Protein AF-0000000083118035 (afdb_homodimer)

Sequence (194 aa):
MGVFTCRIPGNYYFDFDVELRHCKVKVWLMTNQSQVLEKDLIAKKEYVNISGAVIMLLKKGDKVWLEAEVETEEPKQAEVIICFSGFLNSSLKLSLMMGVFTCRIPGNYYFDFDVELRHCKVKVWLMTNQSQVLEKDLIAKKEYVNISGAVIMLLKKGDKVWLEAEVETEEPKQAEVIICFSGFLNSSLKLSLM

Foldseek 3Di:
DPKDFDADWAKKKKKKKKKKAQKKKWKFKDKDPDTPDIDIDGHYHDIDMDMDMDIDTDDGGIIIDMDMDIGHPCVVRIDMDMDMDMDHPVVPPPPPD/DPKDFDADWAKKKKKKKKKKAQKKKWKFKDKDPDTPDIDIDGHYHDIDMDMDMDIDTDDHGIIIDMDMDIGHPCVVRIDMDMDMDMDHPVVPPPPPD

Structure (mmCIF, N/CA/C/O backbone):
data_AF-0000000083118035-model_v1
#
loop_
_entity.id
_entity.type
_entity.pdbx_description
1 polymer 'C1q domain-containing protein'
#
loop_
_atom_site.group_PDB
_atom_site.id
_atom_site.type_symbol
_atom_site.label_atom_id
_atom_site.label_alt_id
_atom_site.label_comp_id
_atom_site.label_asym_id
_atom_site.label_entity_id
_atom_site.label_seq_id
_atom_site.pdbx_PDB_ins_code
_atom_site.Cartn_x
_atom_site.Cartn_y
_atom_site.Cartn_z
_atom_site.occupancy
_atom_site.B_iso_or_equiv
_atom_site.auth_seq_id
_atom_site.auth_comp_id
_atom_site.auth_asym_id
_atom_site.auth_atom_id
_atom_site.pdbx_PDB_model_num
ATOM 1 N N . MET A 1 1 ? 1.027 2.857 -6.035 1 42.31 1 MET A N 1
ATOM 2 C CA . MET A 1 1 ? -0.067 1.899 -5.906 1 42.31 1 MET A CA 1
ATOM 3 C C . MET A 1 1 ? 0.445 0.469 -6.039 1 42.31 1 MET A C 1
ATOM 5 O O . MET A 1 1 ? 1.313 0.192 -6.871 1 42.31 1 MET A O 1
ATOM 9 N N . GLY A 1 2 ? 0.558 -0.281 -4.914 1 62.19 2 GLY A N 1
ATOM 10 C CA . GLY A 1 2 ? 0.914 -1.662 -5.195 1 62.19 2 GLY A CA 1
ATOM 11 C C . GLY A 1 2 ? -0.144 -2.4 -5.996 1 62.19 2 GLY A C 1
ATOM 12 O O . GLY A 1 2 ? -1.302 -2.477 -5.578 1 62.19 2 GLY A O 1
ATOM 13 N N . VAL A 1 3 ? 0.064 -2.354 -7.273 1 71.44 3 VAL A N 1
ATOM 14 C CA . VAL A 1 3 ? -0.909 -3.039 -8.117 1 71.44 3 VAL A CA 1
ATOM 15 C C . VAL A 1 3 ? -0.471 -4.484 -8.344 1 71.44 3 VAL A C 1
ATOM 17 O O . VAL A 1 3 ? 0.66 -4.738 -8.766 1 71.44 3 VAL A O 1
ATOM 20 N N . PHE A 1 4 ? -1.378 -5.414 -7.848 1 80.12 4 PHE A N 1
ATOM 21 C CA . PHE A 1 4 ? -1.223 -6.828 -8.18 1 80.12 4 PHE A CA 1
ATOM 22 C C . PHE A 1 4 ? -1.883 -7.145 -9.516 1 80.12 4 PHE A C 1
ATOM 24 O O . PHE A 1 4 ? -3.07 -6.879 -9.703 1 80.12 4 PHE A O 1
ATOM 31 N N . THR A 1 5 ? -1.105 -7.68 -10.461 1 82.12 5 THR A N 1
ATOM 32 C CA . THR A 1 5 ? -1.669 -8.125 -11.727 1 82.12 5 THR A CA 1
ATOM 33 C C . THR A 1 5 ? -1.708 -9.648 -11.797 1 82.12 5 THR A C 1
ATOM 35 O O . THR A 1 5 ? -0.667 -10.305 -11.727 1 82.12 5 THR A O 1
ATOM 38 N N . CYS A 1 6 ? -2.857 -10.117 -12.047 1 84 6 CYS A N 1
ATOM 39 C CA . CYS A 1 6 ? -3.055 -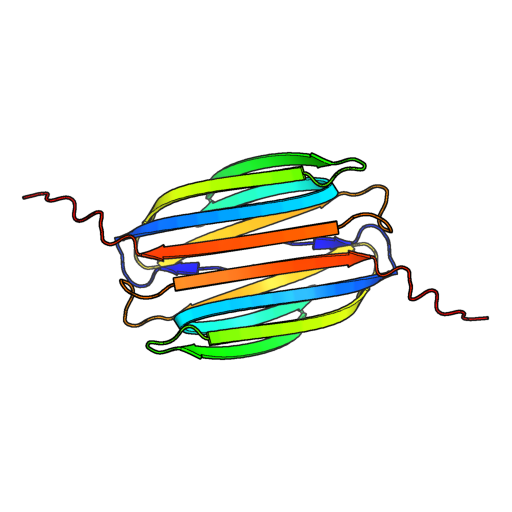11.562 -12.055 1 84 6 CYS A CA 1
ATOM 40 C C . CYS A 1 6 ? -2.459 -12.188 -13.312 1 84 6 CYS A C 1
ATOM 42 O O . CYS A 1 6 ? -2.781 -11.781 -14.43 1 84 6 CYS A O 1
ATOM 44 N N . ARG A 1 7 ? -1.674 -13.18 -13.133 1 83.06 7 ARG A N 1
ATOM 45 C CA . ARG A 1 7 ? -1.085 -13.898 -14.266 1 83.06 7 ARG A CA 1
ATOM 46 C C . ARG A 1 7 ? -1.658 -15.305 -14.375 1 83.06 7 ARG A C 1
ATOM 48 O O . ARG A 1 7 ? -1.721 -15.875 -15.469 1 83.06 7 ARG A O 1
ATOM 55 N N . ILE A 1 8 ? -2.031 -15.836 -13.211 1 83 8 ILE A N 1
ATOM 56 C CA . ILE A 1 8 ? -2.639 -17.156 -13.148 1 83 8 ILE A CA 1
ATOM 57 C C . ILE A 1 8 ? -4.059 -17.047 -12.594 1 83 8 ILE A C 1
ATOM 59 O O . ILE A 1 8 ? -4.246 -16.719 -11.422 1 83 8 ILE A O 1
ATOM 63 N N . PRO A 1 9 ? -4.973 -17.344 -13.523 1 88.38 9 PRO A N 1
ATOM 64 C CA . PRO A 1 9 ? -6.359 -17.234 -13.062 1 88.38 9 PRO A CA 1
ATOM 65 C C . PRO A 1 9 ? -6.656 -18.141 -11.867 1 88.38 9 PRO A C 1
ATOM 67 O O . PRO A 1 9 ? -6.109 -19.25 -11.773 1 88.38 9 PRO A O 1
ATOM 70 N N . GLY A 1 10 ? -7.543 -17.625 -10.977 1 87.5 10 GLY A N 1
ATOM 71 C CA . GLY A 1 10 ? -7.93 -18.422 -9.82 1 87.5 10 GLY A CA 1
ATOM 72 C C . GLY A 1 10 ? -8.484 -17.594 -8.68 1 87.5 10 GLY A C 1
ATOM 73 O O . GLY A 1 10 ? -8.828 -16.422 -8.867 1 87.5 10 GLY A O 1
ATOM 74 N N . ASN A 1 11 ? -8.688 -18.281 -7.523 1 91.19 11 ASN A N 1
ATOM 75 C CA . ASN A 1 11 ? -9.148 -17.609 -6.316 1 91.19 11 ASN A CA 1
ATOM 76 C C . ASN A 1 11 ? -7.984 -17.031 -5.516 1 91.19 11 ASN A C 1
ATOM 78 O O . ASN A 1 11 ? -7.059 -17.75 -5.152 1 91.19 11 ASN A O 1
ATOM 82 N N . TYR A 1 12 ? -8.148 -15.797 -5.312 1 91 12 TYR A N 1
ATOM 83 C CA . TYR A 1 12 ? -7.109 -15.117 -4.543 1 91 12 TYR A CA 1
ATOM 84 C C . TYR A 1 12 ? -7.664 -14.594 -3.225 1 91 12 TYR A C 1
ATOM 86 O O . TYR A 1 12 ? -8.836 -14.211 -3.143 1 91 12 TYR A O 1
ATOM 94 N N . TYR A 1 13 ? -6.801 -14.656 -2.252 1 93.44 13 TYR A N 1
ATOM 95 C CA . TYR A 1 13 ? -7.082 -14.016 -0.972 1 93.44 13 TYR A CA 1
ATOM 96 C C . TYR A 1 13 ? -6.301 -12.711 -0.83 1 93.44 13 TYR A C 1
ATOM 98 O O . TYR A 1 13 ? -5.082 -12.695 -1.015 1 93.44 13 TYR A O 1
ATOM 106 N N . PHE A 1 14 ? -6.957 -11.57 -0.527 1 92.56 14 PHE A N 1
ATOM 107 C CA . PHE A 1 14 ? -6.344 -10.289 -0.211 1 92.56 14 PHE A CA 1
ATOM 108 C C . PHE A 1 14 ? -6.844 -9.766 1.131 1 92.56 14 PHE A C 1
ATOM 110 O O . PHE A 1 14 ? -8.023 -9.906 1.459 1 92.56 14 PHE A O 1
ATOM 117 N N . ASP A 1 15 ? -5.992 -9.164 1.866 1 94.25 15 ASP A N 1
ATOM 118 C CA . ASP A 1 15 ? -6.395 -8.477 3.088 1 94.25 15 ASP A CA 1
ATOM 119 C C . ASP A 1 15 ? -5.582 -7.203 3.295 1 94.25 15 ASP A C 1
ATOM 121 O O . ASP A 1 15 ? -4.539 -7.016 2.66 1 94.25 15 ASP A O 1
ATOM 125 N N . PHE A 1 16 ? -6.094 -6.336 4.141 1 93 16 PHE A N 1
ATOM 126 C CA . PHE A 1 16 ? -5.363 -5.117 4.465 1 93 16 PHE A CA 1
ATOM 127 C C . PHE A 1 16 ? -5.633 -4.691 5.902 1 93 16 PHE A C 1
ATOM 129 O O . PHE A 1 16 ? -6.629 -5.105 6.504 1 93 16 PHE A O 1
ATOM 136 N N . ASP A 1 17 ? -4.73 -3.951 6.402 1 96.38 17 ASP A N 1
ATOM 137 C CA . ASP A 1 17 ? -4.848 -3.264 7.684 1 96.38 17 ASP A CA 1
ATOM 138 C C . ASP A 1 17 ? -4.305 -1.838 7.594 1 96.38 17 ASP A C 1
ATOM 140 O O . ASP A 1 17 ? -3.248 -1.606 7.008 1 96.38 17 ASP A O 1
ATOM 144 N N . VAL A 1 18 ? -5.109 -0.908 8.086 1 93.88 18 VAL A N 1
ATOM 145 C CA . VAL A 1 18 ? -4.688 0.487 8.156 1 93.88 18 VAL A CA 1
ATOM 146 C C . VAL A 1 18 ? -4.754 0.98 9.602 1 93.88 18 VAL A C 1
ATOM 148 O O . VAL A 1 18 ? -5.832 1.047 10.188 1 93.88 18 VAL A O 1
ATOM 151 N N . GLU A 1 19 ? -3.654 1.236 10.125 1 96.56 19 GLU A N 1
ATOM 152 C CA . GLU A 1 19 ? -3.584 1.887 11.43 1 96.56 19 GLU A CA 1
ATOM 153 C C . GLU A 1 19 ? -3.408 3.396 11.281 1 96.56 19 GLU A C 1
ATOM 155 O O . GLU A 1 19 ? -2.598 3.857 10.477 1 96.56 19 GLU A O 1
ATOM 160 N N . LEU A 1 20 ? -4.148 4.121 12.117 1 93.5 20 LEU A N 1
ATOM 161 C CA . LEU A 1 20 ? -4.098 5.566 11.938 1 93.5 20 LEU A CA 1
ATOM 162 C C . LEU A 1 20 ? -4.273 6.285 13.273 1 93.5 20 LEU A C 1
ATOM 164 O O . LEU A 1 20 ? -4.836 5.727 14.211 1 93.5 20 LEU A O 1
ATOM 168 N N . ARG A 1 21 ? -3.732 7.484 13.25 1 94.62 21 ARG A N 1
ATOM 169 C CA . ARG A 1 21 ? -3.873 8.406 14.375 1 94.62 21 ARG A CA 1
ATOM 170 C C . ARG A 1 21 ? -3.922 9.852 13.891 1 94.62 21 ARG A C 1
ATOM 172 O O . ARG A 1 21 ? -3.182 10.234 12.984 1 94.62 21 ARG A O 1
ATOM 179 N N . HIS A 1 22 ? -4.797 10.719 14.484 1 93.06 22 HIS A N 1
ATOM 180 C CA . HIS A 1 22 ? -4.934 12.148 14.25 1 93.06 22 HIS A CA 1
ATOM 181 C C . HIS A 1 22 ? -5.234 12.445 12.789 1 93.06 22 HIS A C 1
ATOM 183 O O . HIS A 1 22 ? -4.684 13.391 12.219 1 93.06 22 HIS A O 1
ATOM 189 N N . CYS A 1 23 ? -6.008 11.539 12.164 1 89.62 23 CYS A N 1
ATOM 190 C CA . CYS A 1 23 ? -6.383 11.758 10.773 1 89.62 23 CYS A CA 1
ATOM 191 C C . CYS A 1 23 ? -7.633 10.961 10.414 1 89.62 23 CYS A C 1
ATOM 193 O O . CYS A 1 23 ? -8.156 10.211 11.242 1 89.62 23 CYS A O 1
ATOM 195 N N . LYS A 1 24 ? -8.195 11.273 9.297 1 91.75 24 LYS A N 1
ATOM 196 C CA . LYS A 1 24 ? -9.273 10.523 8.648 1 91.75 24 LYS A CA 1
ATOM 197 C C . LYS A 1 24 ? -8.75 9.75 7.441 1 91.75 24 LYS A C 1
ATOM 199 O O . LYS A 1 24 ? -8.023 10.305 6.617 1 91.75 24 LYS A O 1
ATOM 204 N N . VAL A 1 25 ? -9.094 8.484 7.402 1 91.19 25 VAL A N 1
ATOM 205 C CA . VAL A 1 25 ? -8.672 7.676 6.266 1 91.19 25 VAL A CA 1
ATOM 206 C C . VAL A 1 25 ? -9.883 7.02 5.613 1 91.19 25 VAL A C 1
ATOM 208 O O . VAL A 1 25 ? -10.773 6.523 6.305 1 91.19 25 VAL A O 1
ATOM 211 N N . LYS A 1 26 ? -9.977 7.207 4.363 1 92.19 26 LYS A N 1
ATOM 212 C CA . LYS A 1 26 ? -10.852 6.387 3.531 1 92.19 26 LYS A CA 1
ATOM 213 C C . LYS A 1 26 ? -10.0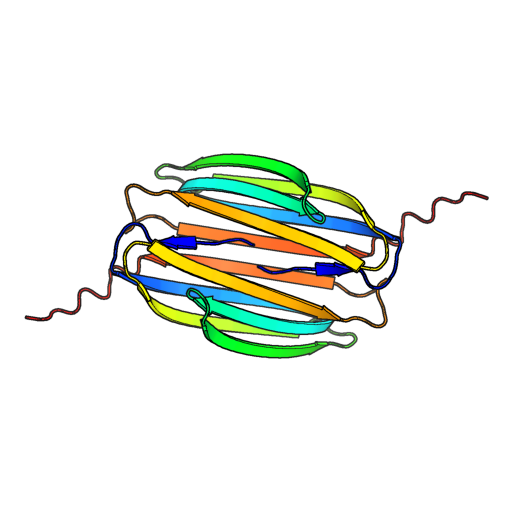47 5.391 2.699 1 92.19 26 LYS A C 1
ATOM 215 O O . LYS A 1 26 ? -9.055 5.758 2.068 1 92.19 26 LYS A O 1
ATOM 220 N N . VAL A 1 27 ? -10.492 4.094 2.73 1 92.88 27 VAL A N 1
ATOM 221 C CA . VAL A 1 27 ? -9.734 3.059 2.037 1 92.88 27 VAL A CA 1
ATOM 222 C C . VAL A 1 27 ? -10.656 2.26 1.124 1 92.88 27 VAL A C 1
ATOM 224 O O . VAL A 1 27 ? -11.828 2.041 1.451 1 92.88 27 VAL A O 1
ATOM 227 N N . TRP A 1 28 ? -10.117 1.953 -0.084 1 92.19 28 TRP A N 1
ATOM 228 C CA . TRP A 1 28 ? -10.828 1.129 -1.054 1 92.19 28 TRP A CA 1
ATOM 229 C C . TRP A 1 28 ? -9.977 -0.051 -1.501 1 92.19 28 TRP A C 1
ATOM 231 O O . TRP A 1 28 ? -8.797 0.118 -1.829 1 92.19 28 TRP A O 1
ATOM 241 N N . LEU A 1 29 ? -10.531 -1.208 -1.435 1 92.38 29 LEU A N 1
ATOM 242 C CA . LEU A 1 29 ? -9.961 -2.309 -2.201 1 92.38 29 LEU A CA 1
ATOM 243 C C . LEU A 1 29 ? -10.531 -2.344 -3.615 1 92.38 29 LEU A C 1
ATOM 245 O O . LEU A 1 29 ? -11.742 -2.461 -3.795 1 92.38 29 LEU A O 1
ATOM 249 N N . MET A 1 30 ? -9.586 -2.217 -4.52 1 90.44 30 MET A N 1
ATOM 250 C CA . MET A 1 30 ? -10.016 -2.061 -5.91 1 90.44 30 MET A CA 1
ATOM 251 C C . MET A 1 30 ? -9.672 -3.301 -6.727 1 90.44 30 MET A C 1
ATOM 253 O O . MET A 1 30 ? -8.609 -3.896 -6.543 1 90.44 30 MET A O 1
ATOM 257 N N . THR A 1 31 ? -10.594 -3.732 -7.602 1 90.69 31 THR A N 1
ATOM 258 C CA . THR A 1 31 ? -10.32 -4.66 -8.695 1 90.69 31 THR A CA 1
ATOM 259 C C . THR A 1 31 ? -10.672 -4.031 -10.039 1 90.69 31 THR A C 1
ATOM 261 O O . THR A 1 31 ? -11.805 -3.615 -10.258 1 90.69 31 THR A O 1
ATOM 264 N N . ASN A 1 32 ? -9.609 -3.992 -10.867 1 88.56 32 ASN A N 1
ATOM 265 C CA . ASN A 1 32 ? -9.82 -3.256 -12.109 1 88.56 32 ASN A CA 1
ATOM 266 C C . ASN A 1 32 ? -10.484 -1.907 -11.852 1 88.56 32 ASN A C 1
ATOM 268 O O . ASN A 1 32 ? -10.109 -1.188 -10.93 1 88.56 32 ASN A O 1
ATOM 272 N N . GLN A 1 33 ? -11.375 -1.446 -12.367 1 80.38 33 GLN A N 1
ATOM 273 C CA . GLN A 1 33 ? -11.938 -0.114 -12.18 1 80.38 33 GLN A CA 1
ATOM 274 C C . GLN A 1 33 ? -13.117 -0.148 -11.203 1 80.38 33 GLN A C 1
ATOM 276 O O . GLN A 1 33 ? -13.867 0.82 -11.102 1 80.38 33 GLN A O 1
ATOM 281 N N . SER A 1 34 ? -13.211 -1.241 -10.477 1 90.94 34 SER A N 1
ATOM 282 C CA . SER A 1 34 ? -14.328 -1.359 -9.555 1 90.94 34 SER A CA 1
ATOM 283 C C . SER A 1 34 ? -13.844 -1.481 -8.109 1 90.94 34 SER A C 1
ATOM 285 O O . SER A 1 34 ? -12.852 -2.158 -7.84 1 90.94 34 SER A O 1
ATOM 287 N N . GLN A 1 35 ? -14.688 -0.884 -7.203 1 91.88 35 GLN A N 1
ATOM 288 C CA . GLN A 1 35 ? -14.43 -1.02 -5.773 1 91.88 35 GLN A CA 1
ATOM 289 C C . GLN A 1 35 ? -15.062 -2.287 -5.215 1 91.88 35 GLN A C 1
ATOM 291 O O . GLN A 1 35 ? -16.266 -2.525 -5.406 1 91.88 35 GLN A O 1
ATOM 296 N N . VAL A 1 36 ? -14.266 -3.082 -4.562 1 94.5 36 VAL A N 1
ATOM 297 C CA . VAL A 1 36 ? -14.758 -4.324 -3.973 1 94.5 36 VAL A CA 1
ATOM 298 C C . VAL A 1 36 ? -15.102 -4.094 -2.504 1 94.5 36 VAL A C 1
ATOM 300 O O . VAL A 1 36 ? -16 -4.75 -1.962 1 94.5 36 VAL A O 1
ATOM 303 N N . LEU A 1 37 ? -14.445 -3.25 -1.812 1 95.81 37 LEU A N 1
ATOM 304 C CA . LEU A 1 37 ? -14.633 -2.898 -0.409 1 95.81 37 LEU A CA 1
ATOM 305 C C . LEU A 1 37 ? -14.305 -1.429 -0.169 1 95.81 37 LEU A C 1
ATOM 307 O O . LEU A 1 37 ? -13.406 -0.876 -0.806 1 95.81 37 LEU A O 1
ATOM 311 N N . GLU A 1 38 ? -15.109 -0.781 0.677 1 95.56 38 GLU A N 1
ATOM 312 C CA . GLU A 1 38 ? -14.883 0.6 1.095 1 95.56 38 GLU A CA 1
ATOM 313 C C . GLU A 1 38 ? -15.07 0.757 2.602 1 95.56 38 GLU A C 1
ATOM 315 O O . GLU A 1 38 ? -16.078 0.334 3.158 1 95.56 38 GLU A O 1
ATOM 320 N N . LYS A 1 39 ? -14.109 1.312 3.223 1 97.19 39 LYS A N 1
ATOM 321 C CA . LYS A 1 39 ? -14.188 1.603 4.648 1 97.19 39 LYS A CA 1
ATOM 322 C C . LYS A 1 39 ? -13.609 2.979 4.961 1 97.19 39 LYS A C 1
ATOM 324 O O . LYS A 1 39 ? -12.766 3.488 4.219 1 97.19 39 LYS A O 1
ATOM 329 N N . ASP A 1 40 ? -14.078 3.598 5.973 1 95.81 40 ASP A N 1
ATOM 330 C CA . ASP A 1 40 ? -13.484 4.848 6.434 1 95.81 40 ASP A CA 1
ATOM 331 C C . ASP A 1 40 ? -13.523 4.945 7.957 1 95.81 40 ASP A C 1
ATOM 333 O O . ASP A 1 40 ? -14.344 4.285 8.609 1 95.81 40 ASP A O 1
ATOM 337 N N . LEU A 1 41 ? -12.602 5.617 8.469 1 96.5 41 LEU A N 1
ATOM 338 C CA . LEU A 1 41 ? -12.508 5.797 9.914 1 96.5 41 LEU A CA 1
ATOM 339 C C . LEU A 1 41 ? -11.836 7.125 10.25 1 96.5 41 LEU A C 1
ATOM 341 O O . LEU A 1 41 ? -10.93 7.566 9.547 1 96.5 41 LEU A O 1
ATOM 345 N N . ILE A 1 42 ? -12.32 7.766 11.258 1 95.44 42 ILE A N 1
ATOM 346 C CA . ILE A 1 42 ? -11.703 8.969 11.812 1 95.44 42 ILE A CA 1
ATOM 347 C C . ILE A 1 42 ? -11.031 8.633 13.141 1 95.44 42 ILE A C 1
ATOM 349 O O . ILE A 1 42 ? -11.648 8.039 14.023 1 95.44 42 ILE A O 1
ATOM 353 N N . ALA A 1 43 ? -9.758 8.961 13.203 1 94.62 43 ALA A N 1
ATOM 354 C CA . ALA A 1 43 ? -9 8.75 14.438 1 94.62 43 ALA A CA 1
ATOM 355 C C . ALA A 1 43 ? -8.633 10.078 15.086 1 94.62 43 ALA A C 1
ATOM 357 O O . ALA A 1 43 ? -8.195 11.008 14.414 1 94.62 43 ALA A O 1
ATOM 358 N N . LYS A 1 44 ? -8.852 10.117 16.391 1 94.06 44 LYS A N 1
ATOM 359 C CA . LYS A 1 44 ? -8.375 11.273 17.156 1 94.06 44 LYS A CA 1
ATOM 360 C C . LYS A 1 44 ? -7.031 10.977 17.812 1 94.06 44 LYS A C 1
ATOM 362 O O . LYS A 1 44 ? -6.086 10.555 17.141 1 94.06 44 LYS A O 1
ATOM 367 N N . LYS A 1 45 ? -7.016 10.852 19.062 1 91.81 45 LYS A N 1
ATOM 368 C CA . LYS A 1 45 ? -5.738 10.773 19.781 1 91.81 45 LYS A CA 1
ATOM 369 C C . LYS A 1 45 ? -5.215 9.344 19.812 1 91.81 45 LYS A C 1
ATOM 371 O O . LYS A 1 45 ? -4.012 9.109 19.688 1 91.81 45 LYS A O 1
ATOM 376 N N . GLU A 1 46 ? -6.109 8.406 19.891 1 94.5 46 GLU A N 1
ATOM 377 C CA . GLU A 1 46 ? -5.676 7.02 20.031 1 94.5 46 GLU A CA 1
ATOM 378 C C . GLU A 1 46 ? -5.5 6.359 18.672 1 94.5 46 GLU A C 1
ATOM 380 O O . GLU A 1 46 ? -6.152 6.75 17.688 1 94.5 46 GLU A O 1
ATOM 385 N N . TYR A 1 47 ? -4.527 5.422 18.656 1 95.5 47 TYR A N 1
ATOM 386 C CA . TYR A 1 47 ? -4.406 4.59 17.469 1 95.5 47 TYR A CA 1
ATOM 387 C C . TYR A 1 47 ? -5.645 3.721 17.281 1 95.5 47 TYR A C 1
ATOM 389 O O . TYR A 1 47 ? -6.094 3.055 18.219 1 95.5 47 TYR A O 1
ATOM 397 N N . VAL A 1 48 ? -6.203 3.771 16.078 1 97.44 48 VAL A N 1
ATOM 398 C CA . VAL A 1 48 ? -7.289 2.875 15.703 1 97.44 48 VAL A CA 1
ATOM 399 C C . VAL A 1 48 ? -6.957 2.191 14.375 1 97.44 48 VAL A C 1
ATOM 401 O O . VAL A 1 48 ? -5.945 2.508 13.742 1 97.44 48 VAL A O 1
ATOM 404 N N . ASN A 1 49 ? -7.773 1.156 14.039 1 97.56 49 ASN A N 1
ATOM 405 C CA . ASN A 1 49 ? -7.438 0.439 12.812 1 97.56 49 ASN A CA 1
ATOM 406 C C . ASN A 1 49 ? -8.68 0.122 11.984 1 97.56 49 ASN A C 1
ATOM 408 O O . ASN A 1 49 ? -9.781 0.036 12.531 1 97.56 49 ASN A O 1
ATOM 412 N N . ILE A 1 50 ? -8.469 0.136 10.633 1 97.06 50 ILE A N 1
ATOM 413 C CA . ILE A 1 50 ? -9.398 -0.374 9.633 1 97.06 50 ILE A CA 1
ATOM 414 C C . ILE A 1 50 ? -8.852 -1.66 9.023 1 97.06 50 ILE A C 1
ATOM 416 O O . ILE A 1 50 ? -7.703 -1.7 8.57 1 97.06 50 ILE A O 1
ATOM 420 N N . SER A 1 51 ? -9.633 -2.715 9.055 1 97.25 51 SER A N 1
ATOM 421 C CA . SER A 1 51 ? -9.172 -3.949 8.43 1 97.25 51 SER A CA 1
ATOM 422 C C . SER A 1 51 ? -10.234 -4.543 7.516 1 97.25 51 SER A C 1
ATOM 424 O O . SER A 1 51 ? -11.43 -4.285 7.695 1 97.25 51 SER A O 1
ATOM 426 N N . GLY A 1 52 ? -9.828 -5.246 6.516 1 96.44 52 GLY A N 1
ATOM 427 C CA . GLY A 1 52 ? -10.703 -5.984 5.621 1 96.44 52 GLY A CA 1
ATOM 428 C C . GLY A 1 52 ? -10 -7.105 4.879 1 96.44 52 GLY A C 1
ATOM 429 O O . GLY A 1 52 ? -8.766 -7.129 4.812 1 96.44 52 GLY A O 1
ATOM 430 N N . ALA A 1 53 ? -10.828 -8.031 4.395 1 95.62 53 ALA A N 1
ATOM 431 C CA . ALA A 1 53 ? -10.32 -9.156 3.611 1 95.62 53 ALA A CA 1
ATOM 432 C C . ALA A 1 53 ? -11.344 -9.617 2.584 1 95.62 53 ALA A C 1
ATOM 434 O O . ALA A 1 53 ? -12.555 -9.43 2.777 1 95.62 53 ALA A O 1
ATOM 435 N N . VAL A 1 54 ? -10.82 -10.125 1.492 1 94.81 54 VAL A N 1
ATOM 436 C CA . VAL A 1 54 ? -11.711 -10.648 0.466 1 94.81 54 VAL A CA 1
ATOM 437 C C . VAL A 1 54 ? -11.086 -11.867 -0.199 1 94.81 54 VAL A C 1
ATOM 439 O O . VAL A 1 54 ? -9.859 -11.992 -0.253 1 94.81 54 VAL A O 1
ATOM 442 N N . ILE A 1 55 ? -11.922 -12.805 -0.569 1 93.81 55 ILE A N 1
ATOM 443 C CA . ILE A 1 55 ? -11.555 -13.844 -1.526 1 93.81 55 ILE A CA 1
ATOM 444 C C . ILE A 1 55 ? -12.227 -13.562 -2.871 1 93.81 55 ILE A C 1
ATOM 446 O O . ILE A 1 55 ? -13.43 -13.312 -2.934 1 93.81 55 ILE A O 1
ATOM 450 N N . MET A 1 56 ? -11.406 -13.547 -3.904 1 91.94 56 MET A N 1
ATOM 451 C CA . MET A 1 56 ? -12 -13.211 -5.191 1 91.94 56 MET A CA 1
ATOM 452 C C . MET A 1 56 ? -11.414 -14.062 -6.309 1 91.94 56 MET A C 1
ATOM 454 O O . MET A 1 56 ? -10.234 -14.414 -6.27 1 91.94 56 MET A O 1
ATOM 458 N N . LEU A 1 57 ? -12.281 -14.281 -7.262 1 91.94 57 LEU A N 1
ATOM 459 C CA . LEU A 1 57 ? -11.828 -14.953 -8.477 1 91.94 57 LEU A CA 1
ATOM 460 C C . LEU A 1 57 ? -11.234 -13.953 -9.461 1 91.94 57 LEU A C 1
ATOM 462 O O . LEU A 1 57 ? -11.898 -12.992 -9.852 1 91.94 57 LEU A O 1
ATOM 466 N N . LEU A 1 58 ? -9.984 -14.266 -9.844 1 88.94 58 LEU A N 1
ATOM 467 C CA . LEU A 1 58 ? -9.336 -13.375 -10.789 1 88.94 58 LEU A CA 1
ATOM 468 C C . LEU A 1 58 ? -9.047 -14.086 -12.109 1 88.94 58 LEU A C 1
ATOM 470 O O . LEU A 1 58 ? -8.688 -15.266 -12.109 1 88.94 58 LEU A O 1
ATOM 474 N N . LYS A 1 59 ? -9.266 -13.312 -13.117 1 92.25 59 LYS A N 1
ATOM 475 C CA . LYS A 1 59 ? -8.82 -13.742 -14.438 1 92.25 59 LYS A CA 1
ATOM 476 C C . LYS A 1 59 ? -7.461 -13.133 -14.789 1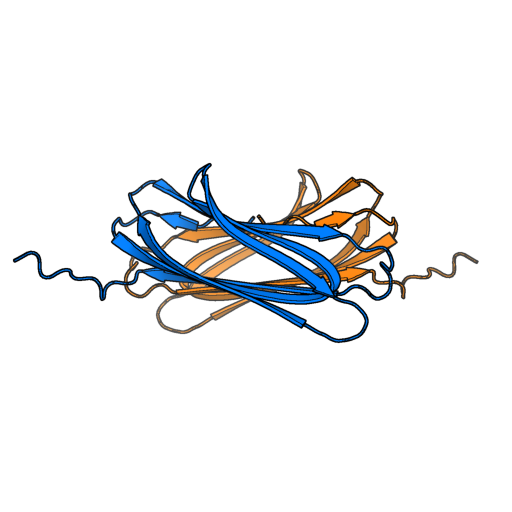 92.25 59 LYS A C 1
ATOM 478 O O . LYS A 1 59 ? -7.043 -12.156 -14.172 1 92.25 59 LYS A O 1
ATOM 483 N N . LYS A 1 60 ? -6.832 -13.82 -15.773 1 88.31 60 LYS A N 1
ATOM 484 C CA . LYS A 1 60 ? -5.555 -13.281 -16.234 1 88.31 60 LYS A CA 1
ATOM 485 C C . LYS A 1 60 ? -5.688 -11.812 -16.625 1 88.31 60 LYS A C 1
ATOM 487 O O . LYS A 1 60 ? -6.613 -11.438 -17.344 1 88.31 60 LYS A O 1
ATOM 492 N N . GLY A 1 61 ? -4.836 -10.938 -16.125 1 87 61 GLY A N 1
ATOM 493 C CA . GLY A 1 61 ? -4.816 -9.523 -16.469 1 87 61 GLY A CA 1
ATOM 494 C C . GLY A 1 61 ? -5.547 -8.648 -15.461 1 87 61 GLY A C 1
ATOM 495 O O . GLY A 1 61 ? -5.379 -7.43 -15.453 1 87 61 GLY A O 1
ATOM 496 N N . ASP A 1 62 ? -6.406 -9.305 -14.633 1 89.06 62 ASP A N 1
ATOM 497 C CA . ASP A 1 62 ? -7.082 -8.523 -13.602 1 89.06 62 ASP A CA 1
ATOM 498 C C . ASP A 1 62 ? -6.074 -7.859 -12.664 1 89.06 62 ASP A C 1
ATOM 500 O O . ASP A 1 62 ? -5.055 -8.461 -12.32 1 89.06 62 ASP A O 1
ATOM 504 N N . LYS A 1 63 ? -6.41 -6.629 -12.273 1 87.06 63 LYS A N 1
ATOM 505 C CA . LYS A 1 63 ? -5.562 -5.867 -11.359 1 87.06 63 LYS A CA 1
ATOM 506 C C . LYS A 1 63 ? -6.262 -5.625 -10.031 1 87.06 63 LYS A C 1
ATOM 508 O O . LYS A 1 63 ? -7.473 -5.383 -9.992 1 87.06 63 LYS A O 1
ATOM 513 N N . VAL A 1 64 ? -5.539 -5.793 -8.906 1 88.88 64 VAL A N 1
ATOM 514 C CA . VAL A 1 64 ? -6.039 -5.531 -7.562 1 88.88 64 VAL A CA 1
ATOM 515 C C . VAL A 1 64 ? -5.09 -4.586 -6.832 1 88.88 64 VAL A C 1
ATOM 517 O O . VAL A 1 64 ? -3.869 -4.727 -6.926 1 88.88 64 VAL A O 1
ATOM 520 N N . TRP A 1 65 ? -5.684 -3.535 -6.207 1 86.38 65 TRP A N 1
ATOM 521 C CA . TRP A 1 65 ? -4.848 -2.641 -5.414 1 86.38 65 TRP A CA 1
ATOM 522 C C . TRP A 1 65 ? -5.656 -1.981 -4.301 1 86.38 65 TRP A C 1
ATOM 524 O O . TRP A 1 65 ? -6.887 -2.082 -4.273 1 86.38 65 TRP A O 1
ATOM 534 N N . LEU A 1 66 ? -4.977 -1.529 -3.361 1 89.25 66 LEU A N 1
ATOM 535 C CA . LEU A 1 66 ? -5.582 -0.771 -2.271 1 89.25 66 LEU A CA 1
ATOM 536 C C . LEU A 1 66 ? -5.383 0.727 -2.475 1 89.25 66 LEU A C 1
ATOM 538 O O . LEU A 1 66 ? -4.281 1.173 -2.797 1 89.25 66 LEU A O 1
ATOM 542 N N . GLU A 1 67 ? -6.523 1.43 -2.371 1 85.94 67 GLU A N 1
ATOM 543 C CA . GLU A 1 67 ? -6.449 2.887 -2.391 1 85.94 67 GLU A CA 1
ATOM 544 C C . GLU A 1 67 ? -6.801 3.477 -1.026 1 85.94 67 GLU A C 1
ATOM 546 O O . GLU A 1 67 ? -7.711 2.994 -0.351 1 85.94 67 GLU A O 1
ATOM 551 N N . ALA A 1 68 ? -5.938 4.441 -0.632 1 88.44 68 ALA A N 1
ATOM 552 C CA . ALA A 1 68 ? -6.25 5.129 0.619 1 88.44 68 ALA A CA 1
ATOM 553 C C . ALA A 1 68 ? -6.125 6.641 0.46 1 88.44 68 ALA A C 1
ATOM 555 O O . ALA A 1 68 ? -5.207 7.129 -0.206 1 88.44 68 ALA A O 1
ATOM 556 N N . GLU A 1 69 ? -7.105 7.316 0.981 1 84.19 69 GLU A N 1
ATOM 557 C CA . GLU A 1 69 ? -7.07 8.766 1.102 1 84.19 69 GLU A CA 1
ATOM 558 C C . GLU A 1 69 ? -6.938 9.203 2.559 1 84.19 69 GLU A C 1
ATOM 560 O O . GLU A 1 69 ? -7.695 8.742 3.418 1 84.19 69 GLU A O 1
ATOM 565 N N . VAL A 1 70 ? -5.961 10.039 2.803 1 83.81 70 VAL A N 1
ATOM 566 C CA . VAL A 1 70 ? -5.699 10.492 4.164 1 83.81 70 VAL A CA 1
ATOM 567 C C . VAL A 1 70 ? -5.953 12 4.266 1 83.81 70 VAL A C 1
ATOM 569 O O . VAL A 1 70 ? -5.43 12.773 3.463 1 83.81 70 VAL A O 1
ATOM 572 N N . GLU A 1 71 ? -6.785 12.305 5.211 1 80.75 71 GLU A N 1
ATOM 573 C CA . GLU A 1 71 ? -7.055 13.703 5.531 1 80.75 71 GLU A CA 1
ATOM 574 C C . GLU A 1 71 ? -6.727 14.008 6.988 1 80.75 71 GLU A C 1
ATOM 576 O O . GLU A 1 71 ? -7.047 13.219 7.879 1 80.75 71 GLU A O 1
ATOM 581 N N . THR A 1 72 ? -6 15.094 7.227 1 81.56 72 THR A N 1
ATOM 582 C CA . THR A 1 72 ? -5.73 15.453 8.617 1 81.56 72 THR A CA 1
ATOM 583 C C . THR A 1 72 ? -5.738 16.969 8.797 1 81.56 72 THR A C 1
ATOM 585 O O . THR A 1 72 ? -5.305 17.703 7.91 1 81.56 72 THR A O 1
ATOM 588 N N . GLU A 1 73 ? -6.242 17.328 9.875 1 77.69 73 GLU A N 1
ATOM 589 C CA . GLU A 1 73 ? -6.16 18.719 10.32 1 77.69 73 GLU A CA 1
ATOM 590 C C . GLU A 1 73 ? -4.941 18.938 11.211 1 77.69 73 GLU A C 1
ATOM 592 O O . GLU A 1 73 ? -4.613 20.078 11.555 1 77.69 73 GLU A O 1
ATOM 597 N N . GLU A 1 74 ? -4.324 17.859 11.656 1 84 74 GLU A N 1
ATOM 598 C CA . GLU A 1 74 ? -3.145 17.906 12.516 1 84 74 GLU A CA 1
ATOM 599 C C . GLU A 1 74 ? -1.978 17.156 11.883 1 84 74 GLU A C 1
ATOM 601 O O . GLU A 1 74 ? -1.536 16.125 12.398 1 84 74 GLU A O 1
ATOM 606 N N . PRO A 1 75 ? -1.357 17.734 10.961 1 79.44 75 PRO A N 1
ATOM 607 C CA . PRO A 1 75 ? -0.351 17.016 10.18 1 79.44 75 PRO A CA 1
ATOM 608 C C . PRO A 1 75 ? 0.853 16.594 11.016 1 79.44 75 PRO A C 1
ATOM 610 O O . PRO A 1 75 ? 1.467 15.555 10.75 1 79.44 75 PRO A O 1
ATOM 613 N N . LYS A 1 76 ? 1.101 17.312 12.023 1 84.25 76 LYS A N 1
ATOM 614 C CA . LYS A 1 76 ? 2.287 17.031 12.82 1 84.25 76 LYS A CA 1
ATOM 615 C C . LYS A 1 76 ? 2.074 15.797 13.695 1 84.25 76 LYS A C 1
ATOM 617 O O . LYS A 1 76 ? 3.037 15.195 14.18 1 84.25 76 LYS A O 1
ATOM 622 N N . GLN A 1 77 ? 0.882 15.492 13.891 1 90.25 77 GLN A N 1
ATOM 623 C CA . GLN A 1 77 ? 0.589 14.375 14.789 1 90.25 77 GLN A CA 1
ATOM 624 C C . GLN A 1 77 ? 0.04 13.18 14.023 1 90.25 77 GLN A C 1
ATOM 626 O O . GLN A 1 77 ? -0.028 12.07 14.555 1 90.25 77 GLN A O 1
ATOM 631 N N . ALA A 1 78 ? -0.367 13.383 12.852 1 88.62 78 ALA A N 1
ATOM 632 C CA . ALA A 1 78 ? -1.023 12.336 12.078 1 88.62 78 ALA A CA 1
ATOM 633 C C . ALA A 1 78 ? -0.03 11.242 11.68 1 88.62 78 ALA A C 1
ATOM 635 O O . ALA A 1 78 ? 1.114 11.539 11.328 1 88.62 78 ALA A O 1
ATOM 636 N N . GLU A 1 79 ? -0.389 10.039 11.773 1 91.19 79 GLU A N 1
ATOM 637 C CA . GLU A 1 79 ? 0.358 8.859 11.352 1 91.19 79 GLU A CA 1
ATOM 638 C C . GLU A 1 79 ? -0.56 7.832 10.688 1 91.19 79 GLU A C 1
ATOM 640 O O . GLU A 1 79 ? -1.676 7.598 11.156 1 91.19 79 GLU A O 1
ATOM 645 N N . VAL A 1 80 ? -0.043 7.293 9.625 1 91.56 80 VAL A N 1
ATOM 646 C CA . VAL A 1 80 ? -0.787 6.223 8.969 1 91.56 80 VAL A CA 1
ATOM 647 C C . VAL A 1 80 ? 0.162 5.086 8.594 1 91.56 80 VAL A C 1
ATOM 649 O O . VAL A 1 80 ? 1.28 5.328 8.133 1 91.56 80 VAL A O 1
ATOM 652 N N . ILE A 1 81 ? -0.226 3.832 8.883 1 93.62 81 ILE A N 1
ATOM 653 C CA . ILE A 1 81 ? 0.449 2.615 8.445 1 93.62 81 ILE A CA 1
ATOM 654 C C . ILE A 1 81 ? -0.532 1.73 7.676 1 93.62 81 ILE A C 1
ATOM 656 O O . ILE A 1 81 ? -1.579 1.351 8.203 1 93.62 81 ILE A O 1
ATOM 660 N N . ILE A 1 82 ? -0.175 1.444 6.477 1 92.5 82 ILE A N 1
ATOM 661 C CA . ILE A 1 82 ? -1.015 0.607 5.625 1 92.5 82 ILE A CA 1
ATOM 662 C C . ILE A 1 82 ? -0.284 -0.693 5.297 1 92.5 82 ILE A C 1
ATOM 664 O O . ILE A 1 82 ? 0.848 -0.67 4.809 1 92.5 82 ILE A O 1
ATOM 668 N N . CYS A 1 83 ? -0.912 -1.739 5.578 1 93.88 83 CYS A N 1
ATOM 669 C CA . CYS A 1 83 ? -0.416 -3.051 5.176 1 93.88 83 CYS A CA 1
ATOM 670 C C . CYS A 1 83 ? -1.416 -3.754 4.266 1 93.88 83 CYS A C 1
ATOM 672 O O . CYS A 1 83 ? -2.609 -3.811 4.574 1 93.88 83 CYS A O 1
ATOM 674 N N . PHE A 1 84 ? -0.911 -4.266 3.15 1 91.38 84 PHE A N 1
ATOM 675 C CA . PHE A 1 84 ? -1.702 -5 2.17 1 91.38 84 PHE A CA 1
ATOM 676 C C . PHE A 1 84 ? -1.024 -6.316 1.803 1 91.38 84 PHE A C 1
ATOM 678 O O . PHE A 1 84 ? 0.187 -6.352 1.577 1 91.38 84 PHE A O 1
ATOM 685 N N . SER A 1 85 ? -1.843 -7.387 1.858 1 90.94 85 SER A N 1
ATOM 686 C CA . SER A 1 85 ? -1.276 -8.695 1.551 1 90.94 85 SER A CA 1
ATOM 687 C C . SER A 1 85 ? -2.193 -9.492 0.629 1 90.94 85 SER A C 1
ATOM 689 O O . SER A 1 85 ? -3.4 -9.242 0.58 1 90.94 85 SER A O 1
ATOM 691 N N . GLY A 1 86 ? -1.522 -10.469 -0.086 1 87.75 86 GLY A N 1
ATOM 692 C CA . GLY A 1 86 ? -2.299 -11.352 -0.94 1 87.75 86 GLY A CA 1
ATOM 693 C C . GLY A 1 86 ? -1.527 -12.578 -1.381 1 87.75 86 GLY A C 1
ATOM 694 O O . GLY A 1 86 ? -0.299 -12.617 -1.283 1 87.75 86 GLY A O 1
ATOM 695 N N . PHE A 1 87 ? -2.373 -13.617 -1.724 1 86.5 87 PHE A N 1
ATOM 696 C CA . PHE A 1 87 ? -1.822 -14.852 -2.264 1 86.5 87 PHE A CA 1
ATOM 697 C C . PHE A 1 87 ? -2.898 -15.656 -2.99 1 86.5 87 PHE A C 1
ATOM 699 O O . PHE A 1 87 ? -4.094 -15.43 -2.785 1 86.5 87 PHE A O 1
ATOM 706 N N . LEU A 1 88 ? -2.338 -16.422 -3.93 1 79.19 88 LEU A N 1
ATOM 707 C CA . LEU A 1 88 ? -3.262 -17.344 -4.574 1 79.19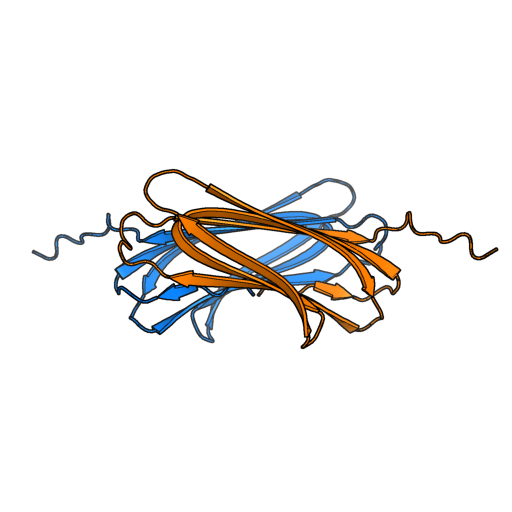 88 LEU A CA 1
ATOM 708 C C . LEU A 1 88 ? -3.812 -18.359 -3.574 1 79.19 88 LEU A C 1
ATOM 710 O O . LEU A 1 88 ? -3.049 -19 -2.854 1 79.19 88 LEU A O 1
ATOM 714 N N . ASN A 1 89 ? -5.129 -18.25 -3.525 1 72.69 89 ASN A N 1
ATOM 715 C CA . ASN A 1 89 ? -5.809 -19.172 -2.621 1 72.69 89 ASN A CA 1
ATOM 716 C C . ASN A 1 89 ? -6.117 -20.5 -3.301 1 72.69 89 ASN A C 1
ATOM 718 O O . ASN A 1 89 ? -7.051 -20.594 -4.102 1 72.69 89 ASN A O 1
ATOM 722 N N . SER A 1 90 ? -5.16 -21.188 -3.592 1 58.31 90 SER A N 1
ATOM 723 C CA . SER A 1 90 ? -5.41 -22.484 -4.211 1 58.31 90 SER A CA 1
ATOM 724 C C . SER A 1 90 ? -6.488 -23.266 -3.461 1 58.31 90 SER A C 1
ATOM 726 O O . SER A 1 90 ? -7 -24.266 -3.957 1 58.31 90 SER A O 1
ATOM 728 N N . SER A 1 91 ? -6.66 -23.109 -2.193 1 46.38 91 SER A N 1
ATOM 729 C CA . SER A 1 91 ? -7.59 -24.094 -1.652 1 46.38 91 SER A CA 1
ATOM 730 C C . SER A 1 91 ? -8.945 -24.031 -2.354 1 46.38 91 SER A C 1
ATOM 732 O O . SER A 1 91 ? -9.875 -24.734 -1.987 1 46.38 91 SER A O 1
ATOM 734 N N . LEU A 1 92 ? -9.234 -22.984 -3.066 1 36.16 92 LEU A N 1
ATOM 735 C CA . LEU A 1 92 ? -10.562 -23.203 -3.631 1 36.16 92 LEU A CA 1
ATOM 736 C C . LEU A 1 92 ? -10.508 -24.219 -4.762 1 36.16 92 LEU A C 1
ATOM 738 O O . LEU A 1 92 ? -10.391 -23.859 -5.93 1 36.16 92 LEU A O 1
ATOM 742 N N . LYS A 1 93 ? -9.695 -25.094 -4.902 1 30.98 93 LYS A N 1
ATOM 743 C CA . LYS A 1 93 ? -10.203 -26.266 -5.625 1 30.98 93 LYS A CA 1
ATOM 744 C C . LYS A 1 93 ? -11.703 -26.422 -5.406 1 30.98 93 LYS A C 1
ATOM 746 O O . LYS A 1 93 ? -12.156 -26.656 -4.281 1 30.98 93 LYS A O 1
ATOM 751 N N . LEU A 1 94 ? -12.5 -25.609 -5.793 1 25.11 94 LEU A N 1
ATOM 752 C CA . LEU A 1 94 ? -13.82 -26.188 -6.031 1 25.11 94 LEU A CA 1
ATOM 753 C C . LEU A 1 94 ? -13.711 -27.547 -6.715 1 25.11 94 LEU A C 1
ATOM 755 O O . LEU A 1 94 ? -13.062 -27.656 -7.758 1 25.11 94 LEU A O 1
ATOM 759 N N . SER A 1 95 ? -13.648 -28.594 -6.066 1 23.62 95 SER A N 1
ATOM 760 C CA . SER A 1 95 ? -14.188 -29.859 -6.555 1 23.62 95 SER A CA 1
ATOM 761 C C . SER A 1 95 ? -15.359 -29.641 -7.508 1 23.62 95 SER A C 1
ATOM 763 O O . SER A 1 95 ? -16.453 -29.281 -7.074 1 23.62 95 SER A O 1
ATOM 765 N N . LEU A 1 96 ? -15.492 -28.766 -8.383 1 20.33 96 LEU A N 1
ATOM 766 C CA . LEU A 1 96 ? -16.453 -29.094 -9.438 1 20.33 96 LEU A CA 1
ATOM 767 C C . LEU A 1 96 ? -16.047 -30.359 -10.172 1 20.33 96 LEU A C 1
ATOM 769 O O . LEU A 1 96 ? -15.07 -30.359 -10.93 1 20.33 96 LEU A O 1
ATOM 773 N N . MET A 1 97 ? -15.711 -31.422 -9.461 1 18.28 97 MET A N 1
ATOM 774 C CA . MET A 1 97 ? -16.203 -32.656 -10.086 1 18.28 97 MET A CA 1
ATOM 775 C C . MET A 1 97 ? -17.719 -32.594 -10.273 1 18.28 97 MET A C 1
ATOM 777 O O . MET A 1 97 ? -18.438 -32.094 -9.414 1 18.28 97 MET A O 1
ATOM 781 N N . MET B 1 1 ? -4.234 2.123 -4.93 1 42.28 1 MET B N 1
ATOM 782 C CA . MET B 1 1 ? -3.002 2.865 -4.672 1 42.28 1 MET B CA 1
ATOM 783 C C . MET B 1 1 ? -3.137 3.725 -3.418 1 42.28 1 MET B C 1
ATOM 785 O O . MET B 1 1 ? -4.191 4.312 -3.172 1 42.28 1 MET B O 1
ATOM 789 N N . GLY B 1 2 ? -2.51 3.305 -2.27 1 62.09 2 GLY B N 1
ATOM 790 C CA . GLY B 1 2 ? -2.596 4.285 -1.199 1 62.09 2 GLY B CA 1
ATOM 791 C C . GLY B 1 2 ? -1.889 5.59 -1.525 1 62.09 2 GLY B C 1
ATOM 792 O O . GLY B 1 2 ? -0.687 5.598 -1.797 1 62.09 2 GLY B O 1
ATOM 793 N N . VAL B 1 3 ? -2.67 6.465 -2.072 1 72.31 3 VAL B N 1
ATOM 794 C CA . VAL B 1 3 ? -2.066 7.746 -2.422 1 72.31 3 VAL B CA 1
ATOM 795 C C . VAL B 1 3 ? -2.219 8.727 -1.26 1 72.31 3 VAL B C 1
ATOM 797 O O . VAL B 1 3 ? -3.328 8.938 -0.764 1 72.31 3 VAL B O 1
ATOM 800 N N . PHE B 1 4 ? -1.02 9.164 -0.734 1 80.75 4 PHE B N 1
ATOM 801 C CA . PHE B 1 4 ? -0.986 10.266 0.22 1 80.75 4 PHE B CA 1
ATOM 802 C C . PHE B 1 4 ? -0.958 11.609 -0.503 1 80.75 4 PHE B C 1
ATOM 804 O O . PHE B 1 4 ? -0.085 11.852 -1.338 1 80.75 4 PHE B O 1
ATOM 811 N N . THR B 1 5 ? -1.937 12.453 -0.224 1 82.56 5 THR B N 1
ATOM 812 C CA . THR B 1 5 ? -1.939 13.805 -0.779 1 82.56 5 THR B CA 1
ATOM 813 C C . THR B 1 5 ? -1.591 14.828 0.294 1 82.56 5 THR B C 1
ATOM 815 O O . THR B 1 5 ? -2.295 14.945 1.3 1 82.56 5 THR B O 1
ATOM 818 N N . CYS B 1 6 ? -0.62 15.594 -0.011 1 84.5 6 CYS B N 1
ATOM 819 C CA . CYS B 1 6 ? -0.128 16.562 0.96 1 84.5 6 CYS B CA 1
ATOM 820 C C . CYS B 1 6 ? -1.085 17.734 1.084 1 84.5 6 CYS B C 1
ATOM 822 O O . CYS B 1 6 ? -1.425 18.375 0.085 1 84.5 6 CYS B O 1
ATOM 824 N N . ARG B 1 7 ? -1.453 18.047 2.264 1 82.88 7 ARG B N 1
ATOM 825 C CA . ARG B 1 7 ? -2.316 19.203 2.518 1 82.88 7 ARG B CA 1
ATOM 826 C C . ARG B 1 7 ? -1.554 20.297 3.236 1 82.88 7 ARG B C 1
ATOM 828 O O . ARG B 1 7 ? -1.867 21.484 3.074 1 82.88 7 ARG B O 1
ATOM 835 N N . ILE B 1 8 ? -0.573 19.875 4.023 1 83 8 ILE B N 1
ATOM 836 C CA . ILE B 1 8 ? 0.28 20.812 4.75 1 83 8 ILE B CA 1
ATOM 837 C C . ILE B 1 8 ? 1.727 20.656 4.289 1 83 8 ILE B C 1
ATOM 839 O O . ILE B 1 8 ? 2.355 19.625 4.535 1 83 8 ILE B O 1
ATOM 843 N N . PRO B 1 9 ? 2.146 21.734 3.613 1 88.56 9 PRO B N 1
ATOM 844 C CA . PRO B 1 9 ? 3.525 21.641 3.125 1 88.56 9 PRO B CA 1
ATOM 845 C C . PRO B 1 9 ? 4.535 21.406 4.246 1 88.56 9 PRO B C 1
ATOM 847 O O . PRO B 1 9 ? 4.355 21.922 5.359 1 88.56 9 PRO B O 1
ATOM 850 N N . GLY B 1 10 ? 5.594 20.625 3.916 1 87.62 10 GLY B N 1
ATOM 851 C CA . GLY B 1 10 ? 6.633 20.375 4.898 1 87.62 10 GLY B CA 1
ATOM 852 C C . GLY B 1 10 ? 7.445 19.125 4.59 1 87.62 10 GLY B C 1
ATOM 853 O O . GLY B 1 10 ? 7.387 18.594 3.479 1 87.62 10 GLY B O 1
ATOM 854 N N . ASN B 1 11 ? 8.32 18.766 5.566 1 91.31 11 ASN B N 1
ATOM 855 C CA . ASN B 1 11 ? 9.125 17.547 5.453 1 91.31 11 ASN B CA 1
ATOM 856 C C . ASN B 1 11 ? 8.367 16.328 5.957 1 91.31 11 ASN B C 1
ATOM 858 O O . ASN B 1 11 ? 7.898 16.297 7.098 1 91.31 11 ASN B O 1
ATOM 862 N N . TYR B 1 12 ? 8.328 15.422 5.082 1 91 12 TYR B N 1
ATOM 863 C CA . TYR B 1 12 ? 7.641 14.188 5.438 1 91 12 TYR B CA 1
ATOM 864 C C . TYR B 1 12 ? 8.602 13.008 5.438 1 91 12 TYR B C 1
ATOM 866 O O . TYR B 1 12 ? 9.555 12.977 4.66 1 91 12 TYR B O 1
ATOM 874 N N . TYR B 1 13 ? 8.32 12.133 6.371 1 93.38 13 TYR B N 1
ATOM 875 C CA . TYR B 1 13 ? 9.008 10.844 6.395 1 93.38 13 TYR B CA 1
ATOM 876 C C . TYR B 1 13 ? 8.102 9.734 5.859 1 93.38 13 TYR B C 1
ATOM 878 O O . TYR B 1 13 ? 6.969 9.578 6.312 1 93.38 13 TYR B O 1
ATOM 886 N N . PHE B 1 14 ? 8.539 8.938 4.852 1 92.56 14 PHE B N 1
ATOM 887 C CA . PHE B 1 14 ? 7.863 7.746 4.34 1 92.56 14 PHE B CA 1
ATOM 888 C C . PHE B 1 14 ? 8.789 6.539 4.383 1 92.56 14 PHE B C 1
ATOM 890 O O . PHE B 1 14 ? 9.984 6.656 4.109 1 92.56 14 PHE B O 1
ATOM 897 N N . ASP B 1 15 ? 8.273 5.426 4.699 1 94.19 15 ASP B N 1
ATOM 898 C CA . ASP B 1 15 ? 9.023 4.18 4.598 1 94.19 15 ASP B CA 1
ATOM 899 C C . ASP B 1 15 ? 8.133 3.033 4.129 1 94.19 15 ASP B C 1
ATOM 901 O O . ASP B 1 15 ? 6.902 3.15 4.141 1 94.19 15 ASP B O 1
ATOM 905 N N . PHE B 1 16 ? 8.758 1.965 3.674 1 93.06 16 PHE B N 1
ATOM 906 C CA . PHE B 1 16 ? 8.008 0.787 3.26 1 93.06 16 PHE B CA 1
ATOM 907 C C . PHE B 1 16 ? 8.805 -0.485 3.527 1 93.06 16 PHE B C 1
ATOM 909 O O . PHE B 1 16 ? 10.023 -0.438 3.682 1 93.06 16 PHE B O 1
ATOM 916 N N . ASP B 1 17 ? 8.094 -1.523 3.65 1 96.44 17 ASP B N 1
ATOM 917 C CA . ASP B 1 17 ? 8.625 -2.879 3.719 1 96.44 17 ASP B CA 1
ATOM 918 C C . ASP B 1 17 ? 7.797 -3.842 2.871 1 96.44 17 ASP B C 1
ATOM 920 O O . ASP B 1 17 ? 6.562 -3.797 2.896 1 96.44 17 ASP B O 1
ATOM 924 N N . VAL B 1 18 ? 8.492 -4.609 2.051 1 93.94 18 VAL B N 1
ATOM 925 C CA . VAL B 1 18 ? 7.844 -5.637 1.247 1 93.94 18 VAL B CA 1
ATOM 926 C C . VAL B 1 18 ? 8.445 -7.004 1.565 1 93.94 18 VAL B C 1
ATOM 928 O O . VAL B 1 18 ? 9.633 -7.234 1.316 1 93.94 18 VAL B O 1
ATOM 931 N N . GLU B 1 19 ? 7.691 -7.801 2.133 1 96.56 19 GLU B N 1
ATOM 932 C CA . GLU B 1 19 ? 8.086 -9.195 2.328 1 96.56 19 GLU B CA 1
ATOM 933 C C . GLU B 1 19 ? 7.52 -10.086 1.225 1 96.56 19 GLU B C 1
ATOM 935 O O . GLU B 1 19 ? 6.352 -9.969 0.856 1 96.56 19 GLU B O 1
ATOM 940 N N . LEU B 1 20 ? 8.375 -11 0.759 1 93.5 20 LEU B N 1
ATOM 941 C CA . LEU B 1 20 ? 7.91 -11.797 -0.374 1 93.5 20 LEU B CA 1
ATOM 942 C C . LEU B 1 20 ? 8.516 -13.203 -0.334 1 93.5 20 LEU B C 1
ATOM 944 O O . LEU B 1 20 ? 9.562 -13.414 0.281 1 93.5 20 LEU B O 1
ATOM 948 N N . ARG B 1 21 ? 7.773 -14.062 -0.976 1 94.69 21 ARG B N 1
ATOM 949 C CA . ARG B 1 21 ? 8.203 -15.438 -1.175 1 94.69 21 ARG B CA 1
ATOM 950 C C . ARG B 1 21 ? 7.691 -15.984 -2.504 1 94.69 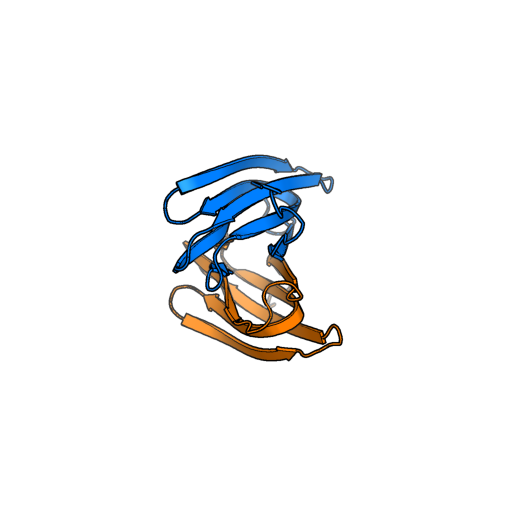21 ARG B C 1
ATOM 952 O O . ARG B 1 21 ? 6.551 -15.727 -2.893 1 94.69 21 ARG B O 1
ATOM 959 N N . HIS B 1 22 ? 8.516 -16.781 -3.25 1 93.06 22 HIS B N 1
ATOM 960 C CA . HIS B 1 22 ? 8.211 -17.484 -4.488 1 93.06 22 HIS B CA 1
ATOM 961 C C . HIS B 1 22 ? 7.727 -16.516 -5.566 1 93.06 22 HIS B C 1
ATOM 963 O O . HIS B 1 22 ? 6.773 -16.812 -6.289 1 93.06 22 HIS B O 1
ATOM 969 N N . CYS B 1 23 ? 8.297 -15.312 -5.559 1 89.69 23 CYS B N 1
ATOM 970 C CA . CYS B 1 23 ? 7.934 -14.336 -6.578 1 89.69 23 CYS B CA 1
ATOM 971 C C . CYS B 1 23 ? 9.023 -13.281 -6.738 1 89.69 23 CYS B C 1
ATOM 973 O O . CYS B 1 23 ? 10.023 -13.297 -6.012 1 89.69 23 CYS B O 1
ATOM 975 N N . LYS B 1 24 ? 8.93 -12.523 -7.793 1 91.81 24 LYS B N 1
ATOM 976 C CA . LYS B 1 24 ? 9.734 -11.328 -8.047 1 91.81 24 LYS B CA 1
ATOM 977 C C . LYS B 1 24 ? 8.906 -10.062 -7.844 1 91.81 24 LYS B C 1
ATOM 979 O O . LYS B 1 24 ? 7.777 -9.961 -8.328 1 91.81 24 LYS B O 1
ATOM 984 N N . VAL B 1 25 ? 9.477 -9.148 -7.07 1 91.19 25 VAL B N 1
ATOM 985 C CA . VAL B 1 25 ? 8.766 -7.891 -6.848 1 91.19 25 VAL B CA 1
ATOM 986 C C . VAL B 1 25 ? 9.664 -6.719 -7.238 1 91.19 25 VAL B C 1
ATOM 988 O O . VAL B 1 25 ? 10.859 -6.715 -6.934 1 91.19 25 VAL B O 1
ATOM 991 N N . LYS B 1 26 ? 9.125 -5.887 -8.031 1 92.25 26 LYS B N 1
ATOM 992 C CA . LYS B 1 26 ? 9.688 -4.555 -8.234 1 92.25 26 LYS B CA 1
ATOM 993 C C . LYS B 1 26 ? 8.836 -3.49 -7.539 1 92.25 26 LYS B C 1
ATOM 995 O O . LYS B 1 26 ? 7.613 -3.48 -7.672 1 92.25 26 LYS B O 1
ATOM 1000 N N . VAL B 1 27 ? 9.531 -2.604 -6.777 1 92.81 27 VAL B N 1
ATOM 1001 C CA . VAL B 1 27 ? 8.797 -1.609 -6 1 92.81 27 VAL B CA 1
ATOM 1002 C C . VAL B 1 27 ? 9.352 -0.217 -6.285 1 92.81 27 VAL B C 1
ATOM 1004 O O . VAL B 1 27 ? 10.555 -0.053 -6.5 1 92.81 27 VAL B O 1
ATOM 1007 N N . TRP B 1 28 ? 8.391 0.76 -6.398 1 92.19 28 TRP B N 1
ATOM 1008 C CA . TRP B 1 28 ? 8.75 2.162 -6.594 1 92.19 28 TRP B CA 1
ATOM 1009 C C . TRP B 1 28 ? 8.078 3.043 -5.547 1 92.19 28 TRP B C 1
ATOM 1011 O O . TRP B 1 28 ? 6.879 2.904 -5.285 1 92.19 28 TRP B O 1
ATOM 1021 N N . LEU B 1 29 ? 8.844 3.848 -4.926 1 92.38 29 LEU B N 1
ATOM 1022 C CA . LEU B 1 29 ? 8.25 4.98 -4.223 1 92.38 29 LEU B CA 1
ATOM 1023 C C . LEU B 1 29 ? 8.102 6.176 -5.156 1 92.38 29 LEU B C 1
ATOM 1025 O O . LEU B 1 29 ? 9.086 6.66 -5.719 1 92.38 29 LEU B O 1
ATOM 1029 N N . MET B 1 30 ? 6.84 6.555 -5.258 1 90.44 30 MET B N 1
ATOM 1030 C CA . MET B 1 30 ? 6.535 7.578 -6.254 1 90.44 30 MET B CA 1
ATOM 1031 C C . MET B 1 30 ? 6.137 8.891 -5.578 1 90.44 30 MET B C 1
ATOM 1033 O O . MET B 1 30 ? 5.445 8.883 -4.562 1 90.44 30 MET B O 1
ATOM 1037 N N . THR B 1 31 ? 6.633 10.023 -6.117 1 90.81 31 THR B N 1
ATOM 1038 C CA . THR B 1 31 ? 6.102 11.359 -5.84 1 90.81 31 THR B CA 1
ATOM 1039 C C . THR B 1 31 ? 5.633 12.031 -7.125 1 90.81 31 THR B C 1
ATOM 1041 O O . THR B 1 31 ? 6.414 12.195 -8.07 1 90.81 31 THR B O 1
ATOM 1044 N N . ASN B 1 32 ? 4.34 12.375 -7.07 1 88.75 32 ASN B N 1
ATOM 1045 C CA . ASN B 1 32 ? 3.775 12.883 -8.32 1 88.75 32 ASN B CA 1
ATOM 1046 C C . ASN B 1 32 ? 4.16 12 -9.508 1 88.75 32 ASN B C 1
ATOM 1048 O O . ASN B 1 32 ? 4.086 10.773 -9.422 1 88.75 32 ASN B O 1
ATOM 1052 N N . GLN B 1 33 ? 4.605 12.305 -10.508 1 80.5 33 GLN B N 1
ATOM 1053 C CA . GLN B 1 33 ? 4.883 11.453 -11.664 1 80.5 33 GLN B CA 1
ATOM 1054 C C . GLN B 1 33 ? 6.348 11.031 -11.688 1 80.5 33 GLN B C 1
ATOM 1056 O O . GLN B 1 33 ? 6.832 10.523 -12.703 1 80.5 33 GLN B O 1
ATOM 1061 N N . SER B 1 34 ? 6.992 11.188 -10.562 1 91.06 34 SER B N 1
ATOM 1062 C CA . SER B 1 34 ? 8.406 10.844 -10.531 1 91.06 34 SER B CA 1
ATOM 1063 C C . SER B 1 34 ? 8.68 9.734 -9.516 1 91.06 34 SER B C 1
ATOM 1065 O O . SER B 1 34 ? 8.102 9.727 -8.43 1 91.06 34 SER B O 1
ATOM 1067 N N . GLN B 1 35 ? 9.688 8.875 -9.898 1 91.88 35 GLN B N 1
ATOM 1068 C CA . GLN B 1 35 ? 10.156 7.84 -8.984 1 91.88 35 GLN B CA 1
ATOM 1069 C C . GLN B 1 35 ? 11.25 8.367 -8.062 1 91.88 35 GLN B C 1
ATOM 1071 O O . GLN B 1 35 ? 12.242 8.93 -8.531 1 91.88 35 GLN B O 1
ATOM 1076 N N . VAL B 1 36 ? 11.039 8.203 -6.793 1 94.56 36 VAL B N 1
ATOM 1077 C CA . VAL B 1 36 ? 12.008 8.664 -5.805 1 94.56 36 VAL B CA 1
ATOM 1078 C C . VAL B 1 36 ? 12.938 7.516 -5.414 1 94.56 36 VAL B C 1
ATOM 1080 O O . VAL B 1 36 ? 14.102 7.734 -5.074 1 94.56 36 VAL B O 1
ATOM 1083 N N . LEU B 1 37 ? 12.484 6.316 -5.387 1 95.94 37 LEU B N 1
ATOM 1084 C CA . LEU B 1 37 ? 13.211 5.098 -5.039 1 95.94 37 LEU B CA 1
ATOM 1085 C C . LEU B 1 37 ? 12.703 3.912 -5.852 1 95.94 37 LEU B C 1
ATOM 1087 O O . LEU B 1 37 ? 11.508 3.824 -6.156 1 95.94 37 LEU B O 1
ATOM 1091 N N . GLU B 1 38 ? 13.633 3.064 -6.301 1 95.56 38 GLU B N 1
ATOM 1092 C CA . GLU B 1 38 ? 13.32 1.827 -7.008 1 95.56 38 GLU B CA 1
ATOM 1093 C C . GLU B 1 38 ? 14.141 0.658 -6.469 1 95.56 38 GLU B C 1
ATOM 1095 O O . GLU B 1 38 ? 15.359 0.75 -6.355 1 95.56 38 GLU B O 1
ATOM 1100 N N . LYS B 1 39 ? 13.477 -0.375 -6.125 1 97.12 39 LYS B N 1
ATOM 1101 C CA . LYS B 1 39 ? 14.141 -1.597 -5.676 1 97.12 39 LYS B CA 1
ATOM 1102 C C . LYS B 1 39 ? 13.477 -2.834 -6.273 1 97.12 39 LYS B C 1
ATOM 1104 O O . LYS B 1 39 ? 12.297 -2.799 -6.633 1 97.12 39 LYS B O 1
ATOM 1109 N N . ASP B 1 40 ? 14.203 -3.859 -6.438 1 95.88 40 ASP B N 1
ATOM 1110 C CA . ASP B 1 40 ? 13.625 -5.129 -6.859 1 95.88 40 ASP B CA 1
ATOM 1111 C C . ASP B 1 40 ? 14.336 -6.305 -6.199 1 95.88 40 ASP B C 1
ATOM 1113 O O . ASP B 1 40 ? 15.477 -6.18 -5.762 1 95.88 40 ASP B O 1
ATOM 1117 N N . LEU B 1 41 ? 13.633 -7.324 -6.027 1 96.62 41 LEU B N 1
ATOM 1118 C CA . LEU B 1 41 ? 14.172 -8.531 -5.402 1 96.62 41 LEU B CA 1
ATOM 1119 C C . LEU B 1 41 ? 13.453 -9.773 -5.91 1 96.62 41 LEU B C 1
ATOM 1121 O O . LEU B 1 41 ? 12.242 -9.734 -6.172 1 96.62 41 LEU B O 1
ATOM 1125 N N . ILE B 1 42 ? 14.172 -10.82 -6.105 1 95.5 42 ILE B N 1
ATOM 1126 C CA . ILE B 1 42 ? 13.625 -12.125 -6.441 1 95.5 42 ILE B CA 1
ATOM 1127 C C . ILE B 1 42 ? 13.719 -13.055 -5.23 1 95.5 42 ILE B C 1
ATOM 1129 O O . ILE B 1 42 ? 14.789 -13.195 -4.633 1 95.5 42 ILE B O 1
ATOM 1133 N N . ALA B 1 43 ? 12.578 -13.594 -4.859 1 94.69 43 ALA B N 1
ATOM 1134 C CA . ALA B 1 43 ? 12.547 -14.547 -3.748 1 94.69 43 ALA B CA 1
ATOM 1135 C C . ALA B 1 43 ? 12.227 -15.953 -4.238 1 94.69 43 ALA B C 1
ATOM 1137 O O . ALA B 1 43 ? 11.32 -16.141 -5.059 1 94.69 43 ALA B O 1
ATOM 1138 N N . LYS B 1 44 ? 12.984 -16.891 -3.738 1 93.94 44 LYS B N 1
ATOM 1139 C CA . LYS B 1 44 ? 12.664 -18.297 -3.992 1 93.94 44 LYS B CA 1
ATOM 1140 C C . LYS B 1 44 ? 11.883 -18.891 -2.826 1 93.94 44 LYS B C 1
ATOM 1142 O O . LYS B 1 44 ? 10.859 -18.344 -2.41 1 93.94 44 LYS B O 1
ATOM 1147 N N . LYS B 1 45 ? 12.477 -19.75 -2.107 1 91.69 45 LYS B N 1
ATOM 1148 C CA . LYS B 1 45 ? 11.727 -20.5 -1.114 1 91.69 45 LYS B CA 1
ATOM 1149 C C . LYS B 1 45 ? 11.625 -19.734 0.204 1 91.69 45 LYS B C 1
ATOM 1151 O O . LYS B 1 45 ? 10.586 -19.766 0.865 1 91.69 45 LYS B O 1
ATOM 1156 N N . GLU B 1 46 ? 12.641 -19.016 0.52 1 94.44 46 GLU B N 1
ATOM 1157 C CA . GLU B 1 46 ? 12.656 -18.328 1.81 1 94.44 46 GLU B CA 1
ATOM 1158 C C . GLU B 1 46 ? 12.023 -16.938 1.703 1 94.44 46 GLU B C 1
ATOM 1160 O O . GLU B 1 46 ? 12.062 -16.312 0.639 1 94.44 46 GLU B O 1
ATOM 1165 N N . TYR B 1 47 ? 11.406 -16.578 2.84 1 95.5 47 TYR B N 1
ATOM 1166 C CA . TYR B 1 47 ? 10.945 -15.188 2.92 1 95.5 47 TYR B CA 1
ATOM 1167 C C . TYR B 1 47 ? 12.117 -14.219 2.902 1 95.5 47 TYR B C 1
ATOM 1169 O O . TYR B 1 47 ? 13.078 -14.391 3.652 1 95.5 47 TYR B O 1
ATOM 1177 N N . VAL B 1 48 ? 12.031 -13.234 2.023 1 97.38 48 VAL B N 1
ATOM 1178 C CA . VAL B 1 48 ? 12.992 -12.141 1.997 1 97.38 48 VAL B CA 1
ATOM 1179 C C . VAL B 1 48 ? 12.258 -10.805 2.008 1 97.38 48 VAL B C 1
ATOM 1181 O O . VAL B 1 48 ? 11.031 -10.766 1.934 1 97.38 48 VAL B O 1
ATOM 1184 N N . ASN B 1 49 ? 13.055 -9.719 2.207 1 97.56 49 ASN B N 1
ATOM 1185 C CA . ASN B 1 49 ? 12.367 -8.43 2.289 1 97.56 49 ASN B CA 1
ATOM 1186 C C . ASN B 1 49 ? 13.125 -7.34 1.547 1 97.56 49 ASN B C 1
ATOM 1188 O O . ASN B 1 49 ? 14.344 -7.434 1.368 1 97.56 49 ASN B O 1
ATOM 1192 N N . ILE B 1 50 ? 12.32 -6.387 0.988 1 97.06 50 ILE B N 1
ATOM 1193 C CA . ILE B 1 50 ? 12.773 -5.113 0.442 1 97.06 50 ILE B CA 1
ATOM 1194 C C . ILE B 1 50 ? 12.312 -3.971 1.342 1 97.06 50 ILE B C 1
ATOM 1196 O O . ILE B 1 50 ? 11.125 -3.879 1.679 1 97.06 50 ILE B O 1
ATOM 1200 N N . SER B 1 51 ? 13.227 -3.148 1.769 1 97.25 51 SER B N 1
ATOM 1201 C CA . SER B 1 51 ? 12.82 -2.012 2.586 1 97.25 51 SER B CA 1
ATOM 1202 C C . SER B 1 51 ? 13.453 -0.716 2.09 1 97.25 51 SER B C 1
ATOM 1204 O O . SER B 1 51 ? 14.5 -0.741 1.436 1 97.25 51 SER B O 1
ATOM 1206 N N . GLY B 1 52 ? 12.805 0.382 2.301 1 96.44 52 GLY B N 1
ATOM 1207 C CA . GLY B 1 52 ? 13.32 1.711 2.01 1 96.44 52 GLY B CA 1
ATOM 1208 C C . GLY B 1 52 ? 12.625 2.805 2.797 1 96.44 52 GLY B C 1
ATOM 1209 O O . GLY B 1 52 ? 11.539 2.59 3.346 1 96.44 52 GLY B O 1
ATOM 1210 N N . ALA B 1 53 ? 13.328 3.941 2.869 1 95.56 53 ALA B N 1
ATOM 1211 C CA . ALA B 1 53 ? 12.789 5.117 3.547 1 95.56 53 ALA B CA 1
ATOM 1212 C C . ALA B 1 53 ? 13.305 6.402 2.914 1 95.56 53 ALA B C 1
ATOM 1214 O O . ALA B 1 53 ? 14.383 6.418 2.316 1 95.56 53 ALA B O 1
ATOM 1215 N N . VAL B 1 54 ? 12.461 7.414 2.99 1 94.88 54 VAL B N 1
ATOM 1216 C CA . VAL B 1 54 ? 12.875 8.711 2.461 1 94.88 54 VAL B CA 1
ATOM 1217 C C . VAL B 1 54 ? 12.305 9.828 3.324 1 94.88 54 VAL B C 1
ATOM 1219 O O . VAL B 1 54 ? 11.25 9.664 3.947 1 94.88 54 VAL B O 1
ATOM 1222 N N . ILE B 1 55 ? 13.055 10.891 3.455 1 93.88 55 ILE B N 1
ATOM 1223 C CA . ILE B 1 55 ? 12.539 12.172 3.918 1 93.88 55 ILE B CA 1
ATOM 1224 C C . ILE B 1 55 ? 12.43 13.141 2.742 1 93.88 55 ILE B C 1
ATOM 1226 O O . ILE B 1 55 ? 13.383 13.297 1.973 1 93.88 55 ILE B O 1
ATOM 1230 N N . MET B 1 56 ? 11.242 13.703 2.598 1 91.94 56 MET B N 1
ATOM 1231 C CA . MET B 1 56 ? 11.094 14.578 1.438 1 91.94 56 MET B CA 1
ATOM 1232 C C . MET B 1 56 ? 10.258 15.812 1.79 1 91.94 56 MET B C 1
ATOM 1234 O O . MET B 1 56 ? 9.344 15.734 2.611 1 91.94 56 MET B O 1
ATOM 1238 N N . LEU B 1 57 ? 10.625 16.859 1.094 1 92.06 57 LEU B N 1
ATOM 1239 C CA . LEU B 1 57 ? 9.828 18.078 1.195 1 92.06 57 LEU B CA 1
ATOM 1240 C C . LEU B 1 57 ? 8.633 18.031 0.243 1 92.06 57 LEU B C 1
ATOM 1242 O O . LEU B 1 57 ? 8.805 17.859 -0.965 1 92.06 57 LEU B O 1
ATOM 1246 N N . LEU B 1 58 ? 7.453 18.234 0.863 1 89.06 58 LEU B N 1
ATOM 1247 C CA . LEU B 1 58 ? 6.254 18.219 0.032 1 89.06 58 LEU B CA 1
ATOM 1248 C C . LEU B 1 58 ? 5.566 19.578 0.04 1 89.06 58 LEU B C 1
ATOM 1250 O O . LEU B 1 58 ? 5.52 20.25 1.074 1 89.06 58 LEU B O 1
ATOM 1254 N N . LYS B 1 59 ? 5.117 19.891 -1.142 1 92.31 59 LYS B N 1
ATOM 1255 C CA . LYS B 1 59 ? 4.219 21.031 -1.269 1 92.31 59 LYS B CA 1
ATOM 1256 C C . LYS B 1 59 ? 2.758 20.594 -1.26 1 92.31 59 LYS B C 1
ATOM 1258 O O . LYS B 1 59 ? 2.459 19.422 -1.491 1 92.31 59 LYS B O 1
ATOM 1263 N N . LYS B 1 60 ? 1.923 21.609 -0.952 1 88.31 60 LYS B N 1
ATOM 1264 C CA . LYS B 1 60 ? 0.492 21.328 -0.982 1 88.31 60 LYS B CA 1
ATOM 1265 C C . LYS B 1 60 ? 0.084 20.703 -2.318 1 88.31 60 LYS B C 1
ATOM 1267 O O . LYS B 1 60 ? 0.456 21.219 -3.379 1 88.31 60 LYS B O 1
ATOM 1272 N N . GLY B 1 61 ? -0.612 19.578 -2.32 1 87.12 61 GLY B N 1
ATOM 1273 C CA . GLY B 1 61 ? -1.11 18.922 -3.52 1 87.12 61 GLY B CA 1
ATOM 1274 C C . GLY B 1 61 ? -0.214 17.797 -4.004 1 87.12 61 GLY B C 1
ATOM 1275 O O . GLY B 1 61 ? -0.629 16.984 -4.824 1 87.12 61 GLY B O 1
ATOM 1276 N N . ASP B 1 62 ? 1.058 17.797 -3.516 1 89.31 62 ASP B N 1
ATOM 1277 C CA . ASP B 1 62 ? 1.937 16.703 -3.9 1 89.31 62 ASP B CA 1
ATOM 1278 C C . ASP B 1 62 ? 1.355 15.359 -3.469 1 89.31 62 ASP B C 1
ATOM 1280 O O . ASP B 1 62 ? 0.775 15.242 -2.387 1 89.31 62 ASP B O 1
ATOM 1284 N N . LYS B 1 63 ? 1.549 14.359 -4.34 1 87.19 63 LYS B N 1
ATOM 1285 C CA . LYS B 1 63 ? 1.066 13.008 -4.066 1 87.19 63 LYS B CA 1
ATOM 1286 C C . LYS B 1 63 ? 2.229 12.023 -3.914 1 87.19 63 LYS B C 1
ATOM 1288 O O . LYS B 1 63 ? 3.227 12.125 -4.629 1 87.19 63 LYS B O 1
ATOM 1293 N N . VAL B 1 64 ? 2.162 11.133 -2.896 1 89 64 VAL B N 1
ATOM 1294 C CA . VAL B 1 64 ? 3.154 10.094 -2.66 1 89 64 VAL B CA 1
ATOM 1295 C C . VAL B 1 64 ? 2.463 8.734 -2.57 1 89 64 VAL B C 1
ATOM 1297 O O . VAL B 1 64 ? 1.404 8.609 -1.948 1 89 64 VAL B O 1
ATOM 1300 N N . TRP B 1 65 ? 3.016 7.75 -3.311 1 86.38 65 TRP B N 1
ATOM 1301 C CA . TRP B 1 65 ? 2.461 6.402 -3.199 1 86.38 65 TRP B CA 1
ATOM 1302 C C . TRP B 1 65 ? 3.521 5.352 -3.508 1 86.38 65 TRP B C 1
ATOM 1304 O O . TRP B 1 65 ? 4.609 5.68 -3.982 1 86.38 65 TRP B O 1
ATOM 1314 N N . LEU B 1 66 ? 3.27 4.215 -3.066 1 89.38 66 LEU B N 1
ATOM 1315 C CA . LEU B 1 66 ? 4.121 3.066 -3.367 1 89.38 66 LEU B CA 1
ATOM 1316 C C . LEU B 1 66 ? 3.518 2.219 -4.48 1 89.38 66 LEU B C 1
ATOM 1318 O O . LEU B 1 66 ? 2.322 1.915 -4.461 1 89.38 66 LEU B O 1
ATOM 1322 N N . GLU B 1 67 ? 4.379 1.969 -5.48 1 85.81 67 GLU B N 1
ATOM 1323 C CA . GLU B 1 67 ? 3.977 1.042 -6.531 1 85.81 67 GLU B CA 1
ATOM 1324 C C . GLU B 1 67 ? 4.766 -0.261 -6.453 1 85.81 67 GLU B C 1
ATOM 1326 O O . GLU B 1 67 ? 5.969 -0.248 -6.18 1 85.81 67 GLU B O 1
ATOM 1331 N N . ALA B 1 68 ? 3.99 -1.369 -6.578 1 88.44 68 ALA B N 1
ATOM 1332 C CA . ALA B 1 68 ? 4.676 -2.656 -6.613 1 88.44 68 ALA B CA 1
ATOM 1333 C C . ALA B 1 68 ? 4.152 -3.525 -7.754 1 88.44 68 ALA B C 1
ATOM 1335 O O . ALA B 1 68 ? 2.949 -3.551 -8.023 1 88.44 68 ALA B O 1
ATOM 1336 N N . GLU B 1 69 ? 5.086 -4.098 -8.445 1 84.12 69 GLU B N 1
ATOM 1337 C CA . GLU B 1 69 ? 4.781 -5.117 -9.445 1 84.12 69 GLU B CA 1
ATOM 1338 C C . GLU B 1 69 ? 5.234 -6.5 -8.984 1 84.12 69 GLU B C 1
ATOM 1340 O O . GLU B 1 69 ? 6.383 -6.676 -8.57 1 84.12 69 GLU B O 1
ATOM 1345 N N . VAL B 1 70 ? 4.32 -7.441 -9.039 1 83.81 70 VAL B N 1
ATOM 1346 C CA . VAL B 1 70 ? 4.613 -8.797 -8.586 1 83.81 70 VAL B CA 1
ATOM 1347 C C . VAL B 1 70 ? 4.531 -9.766 -9.766 1 83.81 70 VAL B C 1
ATOM 1349 O O . VAL B 1 70 ? 3.535 -9.781 -10.492 1 83.81 70 VAL B O 1
ATOM 1352 N N . GLU B 1 71 ? 5.613 -10.469 -9.906 1 80.81 71 GLU B N 1
ATOM 1353 C CA . GLU B 1 71 ? 5.668 -11.523 -10.914 1 80.81 71 GLU B CA 1
ATOM 1354 C C . GLU B 1 71 ? 5.984 -12.875 -10.273 1 80.81 71 GLU B C 1
ATOM 1356 O O . GLU B 1 71 ? 6.844 -12.961 -9.391 1 80.81 71 GLU B O 1
ATOM 1361 N N . THR B 1 72 ? 5.227 -13.914 -10.617 1 81.56 72 THR B N 1
ATOM 1362 C CA . THR B 1 72 ? 5.551 -15.234 -10.078 1 81.56 72 THR B CA 1
ATOM 1363 C C . THR B 1 72 ? 5.289 -16.328 -11.109 1 81.56 72 THR B C 1
ATOM 1365 O O . THR B 1 72 ? 4.344 -16.234 -11.891 1 81.56 72 THR B O 1
ATOM 1368 N N . GLU B 1 73 ? 6.125 -17.234 -11.078 1 77.62 73 GLU B N 1
ATOM 1369 C CA . GLU B 1 73 ? 5.934 -18.469 -11.844 1 77.62 73 GLU B CA 1
ATOM 1370 C C . GLU B 1 73 ? 5.242 -19.531 -11.008 1 77.62 73 GLU B C 1
ATOM 1372 O O . GLU B 1 73 ? 4.84 -20.578 -11.531 1 77.62 73 GLU B O 1
ATOM 1377 N N . GLU B 1 74 ? 5.18 -19.344 -9.719 1 84.12 74 GLU B N 1
ATOM 1378 C CA . GLU B 1 74 ? 4.551 -20.266 -8.773 1 84.12 74 GLU B CA 1
ATOM 1379 C C . GLU B 1 74 ? 3.432 -19.578 -7.992 1 84.12 74 GLU B C 1
ATOM 1381 O O . GLU B 1 74 ? 3.525 -19.422 -6.773 1 84.12 74 GLU B O 1
ATOM 1386 N N . PRO B 1 75 ? 2.359 -19.406 -8.609 1 79.44 75 PRO B N 1
ATOM 1387 C CA . PRO B 1 75 ? 1.305 -18.594 -7.992 1 79.44 75 PRO B CA 1
ATOM 1388 C C . PRO B 1 75 ? 0.751 -19.219 -6.715 1 79.44 75 PRO B C 1
ATOM 1390 O O . PRO B 1 75 ? 0.33 -18.516 -5.801 1 79.44 75 PRO B O 1
ATOM 1393 N N . LYS B 1 76 ? 0.822 -20.484 -6.652 1 84.31 76 LYS B N 1
ATOM 1394 C CA . LYS B 1 76 ? 0.237 -21.156 -5.5 1 84.31 76 LYS B CA 1
ATOM 1395 C C . LYS B 1 76 ? 1.103 -20.984 -4.254 1 84.31 76 LYS B C 1
ATOM 1397 O O . LYS B 1 76 ? 0.634 -21.172 -3.133 1 84.31 76 LYS B O 1
ATOM 1402 N N . GLN B 1 77 ? 2.289 -20.656 -4.473 1 90 77 GLN B N 1
ATOM 1403 C CA . GLN B 1 77 ? 3.207 -20.547 -3.342 1 90 77 GLN B CA 1
ATOM 1404 C C . GLN B 1 77 ? 3.6 -19.094 -3.084 1 90 77 GLN B C 1
ATOM 1406 O O . GLN B 1 77 ? 4.156 -18.781 -2.033 1 90 77 GLN B O 1
ATOM 1411 N N . ALA B 1 78 ? 3.352 -18.266 -4.004 1 88.5 78 ALA B N 1
ATOM 1412 C CA . ALA B 1 78 ? 3.801 -16.891 -3.906 1 88.5 78 ALA B CA 1
ATOM 1413 C C . ALA B 1 78 ? 3.01 -16.125 -2.846 1 88.5 78 ALA B C 1
ATOM 1415 O O . ALA B 1 78 ? 1.799 -16.312 -2.713 1 88.5 78 ALA B O 1
ATOM 1416 N N . GLU B 1 79 ? 3.658 -15.359 -2.066 1 91 79 GLU B N 1
ATOM 1417 C CA . GLU B 1 79 ? 3.088 -14.461 -1.061 1 91 79 GLU B CA 1
ATOM 1418 C C . GLU B 1 79 ? 3.812 -13.117 -1.042 1 91 79 GLU B C 1
ATOM 1420 O O . GLU B 1 79 ? 5.039 -13.07 -1.153 1 91 79 GLU B O 1
ATOM 1425 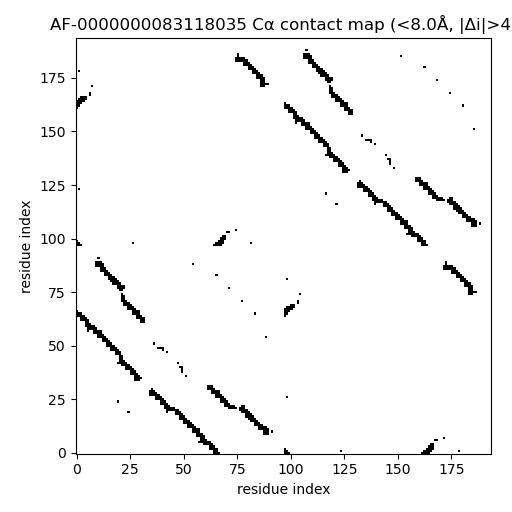N N . VAL B 1 80 ? 2.988 -12.102 -0.938 1 91.62 80 VAL B N 1
ATOM 1426 C CA . VAL B 1 80 ? 3.568 -10.766 -0.811 1 91.62 80 VAL B CA 1
ATOM 1427 C C . VAL B 1 80 ? 2.838 -9.992 0.281 1 91.62 80 VAL B C 1
ATOM 1429 O O . VAL B 1 80 ? 1.611 -10.055 0.385 1 91.62 80 VAL B O 1
ATOM 1432 N N . ILE B 1 81 ? 3.58 -9.312 1.168 1 93.69 81 ILE B N 1
ATOM 1433 C CA . ILE B 1 81 ? 3.072 -8.375 2.158 1 93.69 81 ILE B CA 1
ATOM 1434 C C . ILE B 1 81 ? 3.768 -7.023 1.988 1 93.69 81 ILE B C 1
ATOM 1436 O O . ILE B 1 81 ? 4.996 -6.938 2.051 1 93.69 81 ILE B O 1
ATOM 1440 N N . ILE B 1 82 ? 2.982 -6.031 1.77 1 92.69 82 ILE B N 1
ATOM 1441 C CA . ILE B 1 82 ? 3.504 -4.684 1.583 1 92.69 82 ILE B CA 1
ATOM 1442 C C . ILE B 1 82 ? 3.025 -3.783 2.719 1 92.69 82 ILE B C 1
ATOM 1444 O O . ILE B 1 82 ? 1.823 -3.691 2.982 1 92.69 82 ILE B O 1
ATOM 1448 N N . CYS B 1 83 ? 3.932 -3.186 3.342 1 93.94 83 CYS B N 1
ATOM 1449 C CA . CYS B 1 83 ? 3.617 -2.17 4.344 1 93.94 83 CYS B CA 1
ATOM 1450 C C . CYS B 1 83 ? 4.219 -0.823 3.961 1 93.94 83 CYS B C 1
ATOM 1452 O O . CYS B 1 83 ? 5.398 -0.742 3.609 1 93.94 83 CYS B O 1
ATOM 1454 N N . PHE B 1 84 ? 3.383 0.201 4.023 1 91.31 84 PHE B N 1
ATOM 1455 C CA . PHE B 1 84 ? 3.781 1.572 3.723 1 91.31 84 PHE B CA 1
ATOM 1456 C C . PHE B 1 84 ? 3.332 2.52 4.828 1 91.31 84 PHE B C 1
ATOM 1458 O O . PHE B 1 84 ? 2.197 2.432 5.305 1 91.31 84 PHE B O 1
ATOM 1465 N N . SER B 1 85 ? 4.293 3.352 5.277 1 91.06 85 SER B N 1
ATOM 1466 C CA . SER B 1 85 ? 3.965 4.277 6.355 1 91.06 85 SER B CA 1
ATOM 1467 C C . SER B 1 85 ? 4.508 5.672 6.07 1 91.06 85 SER B C 1
ATOM 1469 O O . SER B 1 85 ? 5.465 5.828 5.309 1 91.06 85 SER B O 1
ATOM 1471 N N . GLY B 1 86 ? 3.832 6.66 6.734 1 87.81 86 GLY B N 1
ATOM 1472 C CA . GLY B 1 86 ? 4.305 8.031 6.617 1 87.81 86 GLY B CA 1
ATOM 1473 C C . GLY B 1 86 ? 3.717 8.953 7.668 1 87.81 86 GLY B C 1
ATOM 1474 O O . GLY B 1 86 ? 2.715 8.625 8.305 1 87.81 86 GLY B O 1
ATOM 1475 N N . PHE B 1 87 ? 4.516 10.055 7.887 1 86.12 87 PHE B N 1
ATOM 1476 C CA . PHE B 1 87 ? 4.078 11.109 8.797 1 86.12 87 PHE B CA 1
ATOM 1477 C C . PHE B 1 87 ? 4.848 12.398 8.539 1 86.12 87 PHE B C 1
ATOM 1479 O O . PHE B 1 87 ? 5.918 12.375 7.926 1 86.12 87 PHE B O 1
ATOM 1486 N N . LEU B 1 88 ? 4.109 13.461 8.891 1 79.5 88 LEU B N 1
ATOM 1487 C CA . LEU B 1 88 ? 4.82 14.734 8.828 1 79.5 88 LEU B CA 1
ATOM 1488 C C . LEU B 1 88 ? 5.98 14.758 9.82 1 79.5 88 LEU B C 1
ATOM 1490 O O . LEU B 1 88 ? 5.797 14.461 11.008 1 79.5 88 LEU B O 1
ATOM 1494 N N . ASN B 1 89 ? 7.094 14.938 9.141 1 72.56 89 ASN B N 1
ATOM 1495 C CA . ASN B 1 89 ? 8.297 15.008 9.953 1 72.56 89 ASN B CA 1
ATOM 1496 C C . ASN B 1 89 ? 8.547 16.422 10.469 1 72.56 89 ASN B C 1
ATOM 1498 O O . ASN B 1 89 ? 9 17.281 9.719 1 72.56 89 ASN B O 1
ATOM 1502 N N . SER B 1 90 ? 7.742 16.828 11.297 1 58.34 90 SER B N 1
ATOM 1503 C CA . SER B 1 90 ? 7.961 18.156 11.844 1 58.34 90 SER B CA 1
ATOM 1504 C C . SER B 1 90 ? 9.406 18.359 12.281 1 58.34 90 SER B C 1
ATOM 1506 O O . SER B 1 90 ? 9.844 19.484 12.523 1 58.34 90 SER B O 1
ATOM 1508 N N . SER B 1 91 ? 10.102 17.359 12.695 1 46.62 91 SER B N 1
ATOM 1509 C CA . SER B 1 91 ? 11.383 17.781 13.242 1 46.62 91 SER B CA 1
ATOM 1510 C C . SER B 1 91 ? 12.188 18.578 12.211 1 46.62 91 SER B C 1
ATOM 1512 O O . SER B 1 91 ? 13.312 18.984 12.484 1 46.62 91 SER B O 1
ATOM 1514 N N . LEU B 1 92 ? 11.867 18.5 10.961 1 36.06 92 LEU B N 1
ATOM 1515 C CA . LEU B 1 92 ? 12.773 19.375 10.227 1 36.06 92 LEU B CA 1
ATOM 1516 C C . LEU B 1 92 ? 12.414 20.828 10.453 1 36.06 92 LEU B C 1
ATOM 1518 O O . LEU B 1 92 ? 11.734 21.453 9.625 1 36.06 92 LEU B O 1
ATOM 1522 N N . LYS B 1 93 ? 11.812 21.297 11.398 1 31.22 93 LYS B N 1
ATOM 1523 C CA . LYS B 1 93 ? 12.195 22.688 11.648 1 31.22 93 LYS B CA 1
ATOM 1524 C C . LYS B 1 93 ? 13.633 22.953 11.203 1 31.22 93 LYS B C 1
ATOM 1526 O O . LYS B 1 93 ? 14.57 22.359 11.734 1 31.22 93 LYS B O 1
ATOM 1531 N N . LEU B 1 94 ? 13.953 22.859 10.055 1 25.45 94 LEU B N 1
ATOM 1532 C CA . LEU B 1 94 ? 15.125 23.672 9.742 1 25.45 94 LEU B CA 1
ATOM 1533 C C . LEU B 1 94 ? 15.078 25 10.477 1 25.45 94 LEU B C 1
ATOM 1535 O O . LEU B 1 94 ? 14.094 25.734 10.375 1 25.45 94 LEU B O 1
ATOM 1539 N N . SER B 1 95 ? 15.586 25.125 11.594 1 23.41 95 SER B N 1
ATOM 1540 C CA . SER B 1 95 ? 16.172 26.391 12.016 1 23.41 95 SER B CA 1
ATOM 1541 C C . SER B 1 95 ? 16.703 27.188 10.828 1 23.41 95 SER B C 1
ATOM 1543 O O . SER B 1 95 ? 17.734 26.828 10.258 1 23.41 95 SER B O 1
ATOM 1545 N N . LEU B 1 96 ? 16.188 27.375 9.742 1 19.78 96 LEU B N 1
ATOM 1546 C CA . LEU B 1 96 ? 16.609 28.578 9.039 1 19.78 96 LEU B CA 1
ATOM 1547 C C . LEU B 1 96 ? 16.406 29.812 9.906 1 19.78 96 LEU B C 1
ATOM 1549 O O . LEU B 1 96 ? 15.266 30.219 10.156 1 19.78 96 LEU B O 1
ATOM 1553 N N . MET B 1 97 ? 16.938 29.797 11.078 1 18.12 97 MET B N 1
ATOM 1554 C CA . MET B 1 97 ? 17.5 31.094 11.484 1 18.12 97 MET B CA 1
ATOM 1555 C C . MET B 1 97 ? 18.469 31.609 10.43 1 18.12 97 MET B C 1
ATOM 1557 O O . MET B 1 97 ? 19.188 30.828 9.805 1 18.12 97 MET B O 1
#

pLDDT: mean 84.5, std 17.8, range [18.12, 97.56]

InterPro domains:
  IPR001073 C1q domain [PF00386] (2-88)
  IPR001073 C1q domain [PR00007] (4-23)
  IPR001073 C1q domain [PR00007] (48-69)
  IPR001073 C1q domain [PR00007] (80-90)
  IPR001073 C1q domain [PS50871] (1-95)
  IPR001073 C1q domain [SM00110] (1-92)
  IPR008983 Tumour necrosis factor-like domain superfamily [G3DSA:2.60.120.40] (1-89)
  IPR008983 Tumour necrosis factor-like domain superfamily [SSF49842] (1-88)
  IPR050392 Collagen/C1q domain-containing [PTH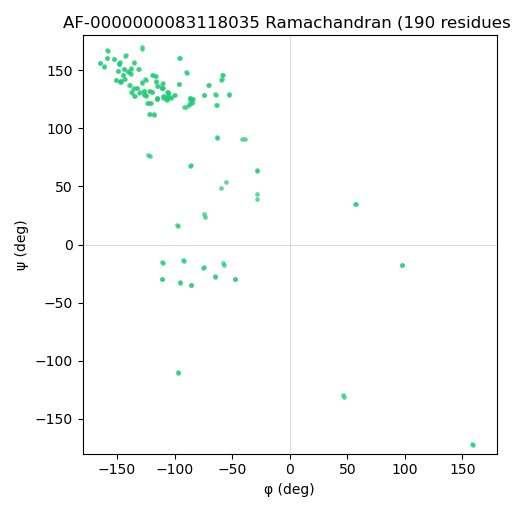R15427] (2-88)

Secondary structure (DSSP, 8-state):
-B-EE-SS-EEEEEEEEEEEESEEEEEEEEETTEEEEEEEEEE-SS-EEEEEEEEEEE-TT-EEEEEEEEE-S-TTT-EEEEEEEEEE-TT------/-B-EE-SS-EEEEEEEEEEEESEEEEEEEEETTEEEEEEEEEE-SS-EEEEEEEEEEE-TT-EEEEEEEEE-S-TTT-EEEEEEEEEE-TT------

Organism: Balaenoptera physalus (NCBI:txid9770)

Radius of gyration: 17.46 Å; Cα contacts (8 Å, |Δi|>4): 530; chains: 2; bounding box: 34×64×36 Å

Nearest PDB structures (foldseek):
  1c28-assembly1_A  TM=8.620E-01  e=1.988E-05  Mus musculus
  1pk6-assembly1_C  TM=8.079E-01  e=3.233E-05 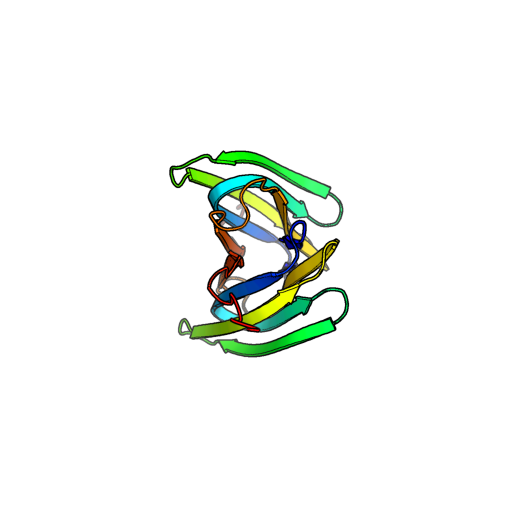 Homo sapiens
  5hzf-assembly1_A  TM=8.099E-01  e=3.304E-04  Homo sapiens
  4ht1-assembly1_T  TM=6.839E-01  e=3.199E-03  Homo sapiens
  4mgs-assembly1_A  TM=4.507E-01  e=7.764E-02  Bacteroides intestinalis DSM 17393

Solvent-accessible surface area (backbone atoms only — not comparable to full-atom values): 9818 Å² total; per-residue (Å²): 44,44,40,42,52,34,78,68,60,42,40,29,35,38,38,39,39,35,39,33,17,30,27,32,38,41,38,32,40,30,43,63,95,39,78,76,44,77,51,69,51,78,26,54,88,54,79,42,76,52,73,53,71,49,76,44,80,40,48,64,68,41,34,37,28,44,29,32,42,56,44,60,94,40,53,70,66,22,38,43,37,39,33,42,35,40,32,44,33,60,78,66,60,69,76,76,116,45,44,41,43,52,35,76,68,61,43,40,28,37,39,37,40,39,35,39,32,18,29,27,32,40,40,37,32,37,30,45,63,95,39,77,76,43,77,50,69,53,78,27,53,88,54,80,43,75,50,73,53,71,50,76,45,80,40,48,64,67,40,34,39,28,45,29,32,43,58,45,59,92,40,52,70,66,22,37,42,39,40,35,43,36,41,33,44,32,58,81,65,60,66,76,76,116